Protein AF-0000000076956431 (afdb_homodimer)

Secondary structure (DSSP, 8-state):
---PPSTT-EEEEEEEEEETTTTEEEEEEEEE-TT--EEEEEEEEE---SSHHHHHHHHHHHHHHHHHHTT--EEEEEES-HHHHHHHHTTT---HHHHHHHHHHHHHHHTSSEEEEEE--TGGGHHHHHHHHHHTTT--EEEESS--HHHHHHHHHHHHGGG-/---PPSTT-EEEEEEEEEETTTTEEEEEEEEE-TT--EEEEEEEEE---SSHHHHHHHHHHHHHHHHHHTT--EEEEEES-HHHHHHHHTTT---HHHHHHHHHHHHHHHTSSEEEEEE--TGGGHHHHHHHHHHTTT--EEEESS--HHHHHHHHHHHHGGG-

Nearest PDB structures (foldseek):
  4e19-assembly2_B  TM=8.555E-01  e=1.395E-03  Halobacterium salinarum NRC-1
  3u3g-assembly3_C  TM=5.802E-01  e=3.387E-04  uncultured organism
  4h8k-assembly1_B  TM=5.755E-01  e=4.672E-04  uncultured organism
  3hst-assembly4_D  TM=6.463E-01  e=1.925E-03  Mycobacterium tuberculosis
  7u65-assembly1_G  TM=6.170E-01  e=1.952E-02  Escherichia phage T7

pLDDT: mean 87.23, std 10.82, range [30.08, 97.88]

Radius of gyration: 20.97 Å; Cα contacts (8 Å, |Δi|>4): 701; chains: 2; bounding box: 43×58×46 Å

Structure (mmCIF, N/CA/C/O backbone):
data_AF-0000000076956431-model_v1
#
loop_
_entity.id
_entity.type
_entity.pdbx_description
1 polymer 'RNase H type-1 domain-containing protein'
#
loop_
_atom_site.group_PDB
_atom_site.id
_atom_site.type_symbol
_atom_site.label_atom_id
_atom_site.label_alt_id
_atom_site.label_comp_id
_atom_site.label_asym_id
_atom_site.label_entity_id
_atom_site.label_seq_id
_atom_site.pdbx_PDB_ins_code
_atom_site.Cartn_x
_atom_site.Cartn_y
_atom_site.Cartn_z
_atom_site.occupancy
_atom_site.B_iso_or_equiv
_atom_site.auth_seq_id
_atom_site.auth_comp_id
_atom_site.auth_asym_id
_atom_site.auth_atom_id
_atom_site.pdbx_PDB_model_num
ATOM 1 N N . GLY A 1 1 ? -0.156 -17.125 10.688 1 77.19 1 GLY A N 1
ATOM 2 C CA . GLY A 1 1 ? 0.582 -18 9.781 1 77.19 1 GLY A CA 1
ATOM 3 C C . GLY A 1 1 ? -0.156 -18.266 8.484 1 77.19 1 GLY A C 1
ATOM 4 O O . GLY A 1 1 ? -1.259 -17.766 8.273 1 77.19 1 GLY A O 1
ATOM 5 N N . TRP A 1 2 ? 0.549 -19.031 7.613 1 87.69 2 TRP A N 1
ATOM 6 C CA . TRP A 1 2 ? -0.041 -19.422 6.336 1 87.69 2 TRP A CA 1
ATOM 7 C C . TRP A 1 2 ? -1.211 -20.375 6.539 1 87.69 2 TRP A C 1
ATOM 9 O O . TRP A 1 2 ? -1.141 -21.281 7.371 1 87.69 2 TRP A O 1
ATOM 19 N N . SER A 1 3 ? -2.303 -20.094 5.836 1 88.5 3 SER A N 1
ATOM 20 C CA . SER A 1 3 ? -3.475 -20.969 5.863 1 88.5 3 SER A CA 1
ATOM 21 C C . SER A 1 3 ? -3.721 -21.609 4.504 1 88.5 3 SER A C 1
ATOM 23 O O . SER A 1 3 ? -3.568 -20.953 3.469 1 88.5 3 SER A O 1
ATOM 25 N N . ARG A 1 4 ? -4.113 -22.891 4.582 1 90.94 4 ARG A N 1
ATOM 26 C CA . ARG A 1 4 ? -4.371 -23.609 3.336 1 90.94 4 ARG A CA 1
ATOM 27 C C . ARG A 1 4 ? -5.574 -23.016 2.607 1 90.94 4 ARG A C 1
ATOM 29 O O . ARG A 1 4 ? -6.516 -22.531 3.24 1 90.94 4 ARG A O 1
ATOM 36 N N . PRO A 1 5 ? -5.566 -23.109 1.276 1 93.44 5 PRO A N 1
ATOM 37 C CA . PRO A 1 5 ? -6.738 -22.672 0.513 1 93.44 5 PRO A CA 1
ATOM 38 C C . PRO A 1 5 ? -7.891 -23.672 0.581 1 93.44 5 PRO A C 1
ATOM 40 O O . PRO A 1 5 ? -7.723 -24.781 1.102 1 93.44 5 PRO A O 1
ATOM 43 N N . PRO A 1 6 ? -9.164 -23.234 0.194 1 92.88 6 PRO A N 1
ATOM 44 C CA . PRO A 1 6 ? -10.273 -24.188 0.141 1 92.88 6 PRO A CA 1
ATOM 45 C C . PRO A 1 6 ? -9.961 -25.406 -0.734 1 92.88 6 PRO A C 1
ATOM 47 O O . PRO A 1 6 ? -9.07 -25.344 -1.58 1 92.88 6 PRO A O 1
ATOM 50 N N . MET A 1 7 ? -10.68 -26.484 -0.49 1 94.62 7 MET A N 1
ATOM 51 C CA . MET A 1 7 ? -10.477 -27.719 -1.239 1 94.62 7 MET A CA 1
ATOM 52 C C . MET A 1 7 ? -10.57 -27.469 -2.74 1 94.62 7 MET A C 1
ATOM 54 O O . MET A 1 7 ? -11.5 -26.812 -3.205 1 94.62 7 MET A O 1
ATOM 58 N N . GLY A 1 8 ? -9.594 -28 -3.49 1 93.75 8 GLY A N 1
ATOM 59 C CA . GLY A 1 8 ? -9.594 -27.875 -4.938 1 93.75 8 GLY A CA 1
ATOM 60 C C . GLY A 1 8 ? -8.898 -26.625 -5.43 1 93.75 8 GLY A C 1
ATOM 61 O O . GLY A 1 8 ? -8.641 -26.469 -6.625 1 93.75 8 GLY A O 1
ATOM 62 N N . PHE A 1 9 ? -8.523 -25.75 -4.488 1 95.75 9 PHE A N 1
ATOM 63 C CA . PHE A 1 9 ? -7.852 -24.5 -4.855 1 95.75 9 PHE A CA 1
ATOM 64 C C . PHE A 1 9 ? -6.344 -24.641 -4.676 1 95.75 9 PHE A C 1
ATOM 66 O O . PHE A 1 9 ? -5.875 -25.484 -3.91 1 95.75 9 PHE A O 1
ATOM 73 N N . VAL A 1 10 ? -5.648 -23.875 -5.438 1 97 10 VAL A N 1
ATOM 74 C CA . VAL A 1 10 ? -4.219 -23.641 -5.266 1 97 10 VAL A CA 1
ATOM 75 C C . VAL A 1 10 ? -3.982 -22.219 -4.758 1 97 10 VAL A C 1
ATOM 77 O O . VAL A 1 10 ? -4.668 -21.281 -5.176 1 97 10 VAL A O 1
ATOM 80 N N . LYS A 1 11 ? -3.074 -22.125 -3.816 1 97.06 11 LYS A N 1
ATOM 81 C CA . LYS A 1 11 ? -2.766 -20.812 -3.264 1 97.06 11 LYS A CA 1
ATOM 82 C C . LYS A 1 11 ? -1.438 -20.281 -3.801 1 97.06 11 LYS A C 1
ATOM 84 O O . LYS A 1 11 ? -0.419 -20.984 -3.736 1 97.06 11 LYS A O 1
ATOM 89 N N . LEU A 1 12 ? -1.537 -19.125 -4.348 1 97.56 12 LEU A N 1
ATOM 90 C CA . LEU A 1 12 ? -0.368 -18.391 -4.836 1 97.56 12 LEU A CA 1
ATOM 91 C C . LEU A 1 12 ? 0.039 -17.312 -3.852 1 97.56 12 LEU A C 1
ATOM 93 O O . LEU A 1 12 ? -0.747 -16.406 -3.564 1 97.56 12 LEU A O 1
ATOM 97 N N . ASN A 1 13 ? 1.17 -17.406 -3.289 1 97 13 ASN A N 1
ATOM 98 C CA . ASN A 1 13 ? 1.772 -16.312 -2.52 1 97 13 ASN A CA 1
ATOM 99 C C . ASN A 1 13 ? 2.877 -15.617 -3.305 1 97 13 ASN A C 1
ATOM 101 O O . ASN A 1 13 ? 3.734 -16.281 -3.898 1 97 13 ASN A O 1
ATOM 105 N N . VAL A 1 14 ? 2.816 -14.305 -3.301 1 96.06 14 VAL A N 1
ATOM 106 C CA . VAL A 1 14 ? 3.832 -13.531 -4.012 1 96.06 14 VAL A CA 1
ATOM 107 C C . VAL A 1 14 ? 4.426 -12.477 -3.084 1 96.06 14 VAL A C 1
ATOM 109 O O . VAL A 1 14 ? 3.791 -12.078 -2.104 1 96.06 14 VAL A O 1
ATOM 112 N N . ASP A 1 15 ? 5.59 -12.109 -3.316 1 92.56 15 ASP A N 1
ATOM 113 C CA . ASP A 1 15 ? 6.27 -11.023 -2.615 1 92.56 15 ASP A CA 1
ATOM 114 C C . ASP A 1 15 ? 7.309 -10.352 -3.514 1 92.56 15 ASP A C 1
ATOM 116 O O . ASP A 1 15 ? 7.82 -10.977 -4.445 1 92.56 15 ASP A O 1
ATOM 120 N N . SER A 1 16 ? 7.449 -9.094 -3.279 1 88.94 16 SER A N 1
ATOM 121 C CA . SER A 1 16 ? 8.438 -8.344 -4.043 1 88.94 16 SER A CA 1
ATOM 122 C C . SER A 1 16 ? 9.281 -7.457 -3.133 1 88.94 16 SER A C 1
ATOM 124 O O . SER A 1 16 ? 8.836 -7.055 -2.059 1 88.94 16 SER A O 1
ATOM 126 N N . SER A 1 17 ? 10.43 -7.336 -3.49 1 83.25 17 SER A N 1
ATOM 127 C CA . SER A 1 17 ? 11.328 -6.324 -2.936 1 83.25 17 SER A CA 1
ATOM 128 C C . SER A 1 17 ? 11.891 -5.426 -4.031 1 83.25 17 SER A C 1
ATOM 130 O O . SER A 1 17 ? 11.953 -5.824 -5.195 1 83.25 17 SER A O 1
ATOM 132 N N . PHE A 1 18 ? 12.133 -4.184 -3.654 1 81.56 18 PHE A N 1
ATOM 133 C CA . PHE A 1 18 ? 12.609 -3.232 -4.656 1 81.56 18 PHE A CA 1
ATOM 134 C C . PHE A 1 18 ? 13.945 -2.635 -4.238 1 81.56 18 PHE A C 1
ATOM 136 O O . PHE A 1 18 ? 14.125 -2.234 -3.086 1 81.56 18 PHE A O 1
ATOM 143 N N . ASP A 1 19 ? 14.836 -2.77 -5.152 1 80.56 19 ASP A N 1
ATOM 144 C CA . ASP A 1 19 ? 16.125 -2.096 -4.996 1 80.56 19 ASP A CA 1
ATOM 145 C C . ASP A 1 19 ? 16.094 -0.717 -5.656 1 80.56 19 ASP A C 1
ATOM 147 O O . ASP A 1 19 ? 16.172 -0.606 -6.879 1 80.56 19 ASP A O 1
ATOM 151 N N . HIS A 1 20 ? 16.062 0.323 -4.859 1 73.38 20 HIS A N 1
ATOM 152 C CA . HIS A 1 20 ? 15.898 1.693 -5.336 1 73.38 20 HIS A CA 1
ATOM 153 C C . HIS A 1 20 ? 17.141 2.156 -6.102 1 73.38 20 HIS A C 1
ATOM 155 O O . HIS A 1 20 ? 17.031 2.959 -7.031 1 73.38 20 HIS A O 1
ATOM 161 N N . ASP A 1 21 ? 18.312 1.681 -5.727 1 78.81 21 ASP A N 1
ATOM 162 C CA . ASP A 1 21 ? 19.562 2.092 -6.359 1 78.81 21 ASP A CA 1
ATOM 163 C C . ASP A 1 21 ? 19.688 1.498 -7.762 1 78.81 21 ASP A C 1
ATOM 165 O O . ASP A 1 21 ? 20.141 2.174 -8.688 1 78.81 21 ASP A O 1
ATOM 169 N N . LEU A 1 22 ? 19.203 0.312 -7.871 1 79.44 22 LEU A N 1
ATOM 170 C CA . LEU A 1 22 ? 19.359 -0.392 -9.141 1 79.44 22 LEU A CA 1
ATOM 171 C C . LEU A 1 22 ? 18.062 -0.37 -9.938 1 79.44 22 LEU A C 1
ATOM 173 O O . LEU A 1 22 ? 18.031 -0.838 -11.078 1 79.44 22 LEU A O 1
ATOM 177 N N . LEU A 1 23 ? 16.984 0.207 -9.367 1 77.38 23 LEU A N 1
ATOM 178 C CA . LEU A 1 23 ? 15.664 0.215 -9.992 1 77.38 23 LEU A CA 1
ATOM 179 C C . LEU A 1 23 ? 15.266 -1.188 -10.43 1 77.38 23 LEU A C 1
ATOM 181 O O . LEU A 1 23 ? 14.867 -1.396 -11.578 1 77.38 23 LEU A O 1
ATOM 185 N N . ARG A 1 24 ? 15.5 -2.092 -9.547 1 85.94 24 ARG A N 1
ATOM 186 C CA . ARG A 1 24 ? 15.258 -3.502 -9.828 1 85.94 24 ARG A CA 1
ATOM 187 C C . ARG A 1 24 ? 14.305 -4.105 -8.805 1 85.94 24 ARG A C 1
ATOM 189 O O . ARG A 1 24 ? 14.414 -3.834 -7.609 1 85.94 24 ARG A O 1
ATOM 196 N N . GLY A 1 25 ? 13.367 -4.797 -9.344 1 88.12 25 GLY A N 1
ATOM 197 C CA . GLY A 1 25 ? 12.5 -5.574 -8.477 1 88.12 25 GLY A CA 1
ATOM 198 C C . GLY A 1 25 ? 12.953 -7.012 -8.312 1 88.12 25 GLY A C 1
ATOM 199 O O . GLY A 1 25 ? 13.438 -7.629 -9.266 1 88.12 25 GLY A O 1
ATOM 200 N N . MET A 1 26 ? 12.953 -7.484 -7.105 1 92.62 26 MET A N 1
ATOM 201 C CA . MET A 1 26 ? 13.156 -8.898 -6.793 1 92.62 26 MET A CA 1
ATOM 202 C C . MET A 1 26 ? 11.844 -9.562 -6.398 1 92.62 26 MET A C 1
ATOM 204 O O . MET A 1 26 ? 11.156 -9.094 -5.488 1 92.62 26 MET A O 1
ATOM 208 N N . VAL A 1 27 ? 11.594 -10.602 -7.105 1 94.31 27 VAL A N 1
ATOM 209 C CA . VAL A 1 27 ? 10.25 -11.141 -6.902 1 94.31 27 VAL A CA 1
ATOM 210 C C . VAL A 1 27 ? 10.344 -12.609 -6.496 1 94.31 27 VAL A C 1
ATOM 212 O O . VAL A 1 27 ? 11.32 -13.289 -6.82 1 94.31 27 VAL A O 1
ATOM 215 N N . GLY A 1 28 ? 9.398 -13.047 -5.754 1 96 28 GLY A N 1
ATOM 216 C CA . GLY A 1 28 ? 9.219 -14.43 -5.352 1 96 28 GLY A CA 1
ATOM 217 C C . GLY A 1 28 ? 7.762 -14.875 -5.363 1 96 28 GLY A C 1
ATOM 218 O O . GLY A 1 28 ? 6.871 -14.094 -5.016 1 96 28 GLY A O 1
ATOM 219 N N . ALA A 1 29 ? 7.543 -16.062 -5.805 1 97.62 29 ALA A N 1
ATOM 220 C CA . ALA A 1 29 ? 6.203 -16.641 -5.859 1 97.62 29 ALA A CA 1
ATOM 221 C C . ALA A 1 29 ? 6.227 -18.125 -5.492 1 97.62 29 ALA A C 1
ATOM 223 O O . ALA A 1 29 ? 7.211 -18.812 -5.754 1 97.62 29 ALA A O 1
ATOM 224 N N . VAL A 1 30 ? 5.152 -18.547 -4.887 1 97.88 30 VAL A N 1
ATOM 225 C CA . VAL A 1 30 ? 5.055 -19.953 -4.52 1 97.88 30 VAL A CA 1
ATOM 226 C C . VAL A 1 30 ? 3.605 -20.422 -4.656 1 97.88 30 VAL A C 1
ATOM 228 O O . VAL A 1 30 ? 2.676 -19.688 -4.32 1 97.88 30 VAL A O 1
ATOM 231 N N . LEU A 1 31 ? 3.441 -21.609 -5.16 1 97.88 31 LEU A N 1
ATOM 232 C CA . LEU A 1 31 ? 2.143 -22.266 -5.277 1 97.88 31 LEU A CA 1
ATOM 233 C C . LEU A 1 31 ? 2.064 -23.484 -4.367 1 97.88 31 LEU A C 1
ATOM 235 O O . LEU A 1 31 ? 2.939 -24.359 -4.41 1 97.88 31 LEU A O 1
ATOM 239 N N . ARG A 1 32 ? 1.07 -23.453 -3.643 1 96.75 32 ARG A N 1
ATOM 240 C CA . ARG A 1 32 ? 0.797 -24.609 -2.785 1 96.75 32 ARG A CA 1
ATOM 241 C C . ARG A 1 32 ? -0.665 -25.031 -2.885 1 96.75 32 ARG A C 1
ATOM 243 O O . ARG A 1 32 ? -1.549 -24.188 -3.059 1 96.75 32 ARG A O 1
ATOM 250 N N . ASP A 1 33 ? -0.866 -26.344 -2.635 1 95.75 33 ASP A N 1
ATOM 251 C CA . ASP A 1 33 ? -2.23 -26.844 -2.824 1 95.75 33 ASP A CA 1
ATOM 252 C C . ASP A 1 33 ? -2.975 -26.906 -1.492 1 95.75 33 ASP A C 1
ATOM 254 O O . ASP A 1 33 ? -2.498 -26.391 -0.479 1 95.75 33 ASP A O 1
ATOM 258 N N . ASP A 1 34 ? -4.203 -27.484 -1.513 1 94.56 34 ASP A N 1
ATOM 259 C CA . ASP A 1 34 ? -5.086 -27.5 -0.349 1 94.56 34 ASP A CA 1
ATOM 260 C C . ASP A 1 34 ? -4.652 -28.562 0.654 1 94.56 34 ASP A C 1
ATOM 262 O O . ASP A 1 34 ? -5.234 -28.688 1.733 1 94.56 34 ASP A O 1
ATOM 266 N N . LYS A 1 35 ? -3.688 -29.281 0.352 1 92.44 35 LYS A N 1
ATOM 267 C CA . LYS A 1 35 ? -3.078 -30.234 1.274 1 92.44 35 LYS A CA 1
ATOM 268 C C . LYS A 1 35 ? -1.747 -29.703 1.806 1 92.44 35 LYS A C 1
ATOM 270 O O . LYS A 1 35 ? -0.973 -30.453 2.402 1 92.44 35 LYS A O 1
ATOM 275 N N . ARG A 1 36 ? -1.396 -28.391 1.455 1 91.06 36 ARG A N 1
ATOM 276 C CA . ARG A 1 36 ? -0.207 -27.688 1.911 1 91.06 36 ARG A CA 1
ATOM 277 C C . ARG A 1 36 ? 1.029 -28.125 1.139 1 91.06 36 ARG A C 1
ATOM 279 O O . ARG A 1 36 ? 2.158 -27.875 1.561 1 91.06 36 ARG A O 1
ATOM 286 N N . ARG A 1 37 ? 0.75 -28.844 0.13 1 92.12 37 ARG A N 1
ATOM 287 C CA . ARG A 1 37 ? 1.88 -29.328 -0.652 1 92.12 37 ARG A CA 1
ATOM 288 C C . ARG A 1 37 ? 2.451 -28.234 -1.54 1 92.12 37 ARG A C 1
ATOM 290 O O . ARG A 1 37 ? 1.699 -27.453 -2.146 1 92.12 37 ARG A O 1
ATOM 297 N N . PHE A 1 38 ? 3.756 -28.266 -1.564 1 95.81 38 PHE A N 1
ATOM 298 C CA . PHE A 1 38 ? 4.488 -27.391 -2.473 1 95.81 38 PHE A CA 1
ATOM 299 C C . PHE A 1 38 ? 4.328 -27.859 -3.916 1 95.81 38 PHE A C 1
ATOM 301 O O . PHE A 1 38 ? 4.672 -29 -4.25 1 95.81 38 PHE A O 1
ATOM 308 N N . ILE A 1 39 ? 3.826 -27.016 -4.773 1 96.5 39 ILE A N 1
ATOM 309 C CA . ILE A 1 39 ? 3.643 -27.375 -6.176 1 96.5 39 ILE A CA 1
ATOM 310 C C . ILE A 1 39 ? 4.816 -26.828 -6.996 1 96.5 39 ILE A C 1
ATOM 312 O O . ILE A 1 39 ? 5.492 -27.594 -7.691 1 96.5 39 ILE A O 1
ATOM 316 N N . VAL A 1 40 ? 4.996 -25.5 -6.883 1 97.31 40 VAL A N 1
ATOM 317 C CA . VAL A 1 40 ? 6.059 -24.859 -7.645 1 97.31 40 VAL A CA 1
ATOM 318 C C . VAL A 1 40 ? 6.43 -23.531 -6.98 1 97.31 40 VAL A C 1
ATOM 320 O O . VAL A 1 40 ? 5.629 -22.938 -6.25 1 97.31 40 VAL A O 1
ATOM 323 N N . GLY A 1 41 ? 7.676 -23.172 -7.164 1 97.31 41 GLY A N 1
ATOM 324 C CA . GLY A 1 41 ? 8.164 -21.844 -6.789 1 97.31 41 GLY A CA 1
ATOM 325 C C . GLY A 1 41 ? 8.938 -21.172 -7.898 1 97.31 41 GLY A C 1
ATOM 326 O O . GLY A 1 41 ? 9.281 -21.797 -8.906 1 97.31 41 GLY A O 1
ATOM 327 N N . GLY A 1 42 ? 9.117 -19.922 -7.727 1 97.19 42 GLY A N 1
ATOM 328 C CA . GLY A 1 42 ? 9.938 -19.156 -8.648 1 97.19 42 GLY A CA 1
ATOM 329 C C . GLY A 1 42 ? 10.398 -17.828 -8.086 1 97.19 42 GLY A C 1
ATOM 330 O O . GLY A 1 42 ? 9.773 -17.281 -7.172 1 97.19 42 GLY A O 1
ATOM 331 N N . ASN A 1 43 ? 11.562 -17.438 -8.586 1 96.56 43 ASN A N 1
ATOM 332 C CA . ASN A 1 43 ? 12.055 -16.109 -8.266 1 96.56 43 ASN A CA 1
ATOM 333 C C . ASN A 1 43 ? 12.945 -15.555 -9.383 1 96.56 43 ASN A C 1
ATOM 335 O O . ASN A 1 43 ? 13.5 -16.312 -10.172 1 96.56 43 ASN A O 1
ATOM 339 N N . CYS A 1 44 ? 12.883 -14.227 -9.508 1 94.19 44 CYS A N 1
ATOM 340 C CA . CYS A 1 44 ? 13.742 -13.602 -10.508 1 94.19 44 CYS A CA 1
ATOM 341 C C . CYS A 1 44 ? 13.875 -12.109 -10.258 1 94.19 44 CYS A C 1
ATOM 343 O O . CYS A 1 44 ? 13.227 -11.562 -9.367 1 94.19 44 CYS A O 1
ATOM 345 N N . ASN A 1 45 ? 14.742 -11.555 -11.023 1 92.75 45 ASN A N 1
ATOM 346 C CA . ASN A 1 45 ? 14.852 -10.102 -11.102 1 92.75 45 ASN A CA 1
ATOM 347 C C . ASN A 1 45 ? 13.953 -9.539 -12.203 1 92.75 45 ASN A C 1
ATOM 349 O O . ASN A 1 45 ? 13.789 -10.156 -13.258 1 92.75 45 ASN A O 1
ATOM 353 N N . ILE A 1 46 ? 13.352 -8.5 -11.828 1 88.5 46 ILE A N 1
ATOM 354 C CA . ILE A 1 46 ? 12.688 -7.711 -12.859 1 88.5 46 ILE A CA 1
ATOM 355 C C . ILE A 1 46 ? 13.438 -6.395 -13.062 1 88.5 46 ILE A C 1
ATOM 357 O O . ILE A 1 46 ? 13.422 -5.523 -12.188 1 88.5 46 ILE A O 1
ATOM 361 N N . ASP A 1 47 ? 13.992 -6.297 -14.211 1 84.38 47 ASP A N 1
ATOM 362 C CA . ASP A 1 47 ? 14.844 -5.145 -14.484 1 84.38 47 ASP A CA 1
ATOM 363 C C . ASP A 1 47 ? 14.031 -3.971 -15.023 1 84.38 47 ASP A C 1
ATOM 365 O O . ASP A 1 47 ? 12.938 -4.164 -15.555 1 84.38 47 ASP A O 1
ATOM 369 N N . TRP A 1 48 ? 14.555 -2.803 -14.828 1 77.75 48 TRP A N 1
ATOM 370 C CA . TRP A 1 48 ? 14.094 -1.534 -15.383 1 77.75 48 TRP A CA 1
ATOM 371 C C . TRP A 1 48 ? 12.633 -1.274 -15.016 1 77.75 48 TRP A C 1
ATOM 373 O O . TRP A 1 48 ? 11.805 -1.006 -15.891 1 77.75 48 TRP A O 1
ATOM 383 N N . CYS A 1 49 ? 12.406 -1.442 -13.781 1 78.75 49 CYS A N 1
ATOM 384 C CA . CYS A 1 49 ? 11.078 -1.054 -13.328 1 78.75 49 CYS A CA 1
ATOM 385 C C . CYS A 1 49 ? 10.953 0.463 -13.242 1 78.75 49 CYS A C 1
ATOM 387 O O . CYS A 1 49 ? 11.82 1.132 -12.68 1 78.75 49 CYS A O 1
ATOM 389 N N . ALA A 1 50 ? 9.961 0.958 -13.945 1 71.31 50 ALA A N 1
ATOM 390 C CA . ALA A 1 50 ? 9.742 2.4 -14.023 1 71.31 50 ALA A CA 1
ATOM 391 C C . ALA A 1 50 ? 9.531 3 -12.633 1 71.31 50 ALA A C 1
ATOM 393 O O . ALA A 1 50 ? 9.953 4.125 -12.367 1 71.31 50 ALA A O 1
ATOM 394 N N . ASP A 1 51 ? 8.836 2.256 -11.773 1 72.75 51 ASP A N 1
ATOM 395 C CA . ASP A 1 51 ? 8.547 2.715 -10.422 1 72.75 51 ASP A CA 1
ATOM 396 C C . ASP A 1 51 ? 8.219 1.541 -9.5 1 72.75 51 ASP A C 1
ATOM 398 O O . ASP A 1 51 ? 8.094 0.404 -9.961 1 72.75 51 ASP A O 1
ATOM 402 N N . VAL A 1 52 ? 8.078 1.826 -8.242 1 72.88 52 VAL A N 1
ATOM 403 C CA . VAL A 1 52 ? 7.887 0.812 -7.211 1 72.88 52 VAL A CA 1
ATOM 404 C C . VAL A 1 52 ? 6.562 0.084 -7.445 1 72.88 52 VAL A C 1
ATOM 406 O O . VAL A 1 52 ? 6.492 -1.142 -7.328 1 72.88 52 VAL A O 1
ATOM 409 N N . LEU A 1 53 ? 5.523 0.822 -7.738 1 76.75 53 LEU A N 1
ATOM 410 C CA . LEU A 1 53 ? 4.227 0.191 -7.945 1 76.75 53 LEU A CA 1
ATOM 411 C C . LEU A 1 53 ? 4.277 -0.791 -9.109 1 76.75 53 LEU A C 1
ATOM 413 O O . LEU A 1 53 ? 3.697 -1.877 -9.039 1 76.75 53 LEU A O 1
ATOM 417 N N . THR A 1 54 ? 4.938 -0.385 -10.117 1 80.88 54 THR A N 1
ATOM 418 C CA . THR A 1 54 ? 5.09 -1.281 -11.258 1 80.88 54 THR A CA 1
ATOM 419 C C . THR A 1 54 ? 5.809 -2.562 -10.844 1 80.88 54 THR A C 1
ATOM 421 O O . THR A 1 54 ? 5.398 -3.66 -11.227 1 80.88 54 THR A O 1
ATOM 424 N N . ALA A 1 55 ? 6.859 -2.402 -10.109 1 80.62 55 ALA A N 1
ATOM 425 C CA . ALA A 1 55 ? 7.594 -3.566 -9.625 1 80.62 55 ALA A CA 1
ATOM 426 C C . ALA A 1 55 ? 6.691 -4.484 -8.805 1 80.62 55 ALA A C 1
ATOM 428 O O . ALA A 1 55 ? 6.754 -5.707 -8.938 1 80.62 55 ALA A O 1
ATOM 429 N N . GLU A 1 56 ? 5.938 -3.904 -7.953 1 80.62 56 GLU A N 1
ATOM 430 C CA . GLU A 1 56 ? 5.059 -4.66 -7.062 1 80.62 56 GLU A CA 1
ATOM 431 C C . GLU A 1 56 ? 3.994 -5.418 -7.852 1 80.62 56 GLU A C 1
ATOM 433 O O . GLU A 1 56 ? 3.637 -6.543 -7.496 1 80.62 56 GLU A O 1
ATOM 438 N N . VAL A 1 57 ? 3.496 -4.766 -8.859 1 87.94 57 VAL A N 1
ATOM 439 C CA . VAL A 1 57 ? 2.441 -5.438 -9.609 1 87.94 57 VAL A CA 1
ATOM 440 C C . VAL A 1 57 ? 3.055 -6.477 -10.547 1 87.94 57 VAL A C 1
ATOM 442 O O . VAL A 1 57 ? 2.42 -7.484 -10.867 1 87.94 57 VAL A O 1
ATOM 445 N N . LEU A 1 58 ? 4.246 -6.289 -10.969 1 90.62 58 LEU A N 1
ATOM 446 C CA . LEU A 1 58 ? 4.918 -7.254 -11.836 1 90.62 58 LEU A CA 1
ATOM 447 C C . LEU A 1 58 ? 5.109 -8.586 -11.125 1 90.62 58 LEU A C 1
ATOM 449 O O . LEU A 1 58 ? 5.109 -9.641 -11.758 1 90.62 58 LEU A O 1
ATOM 453 N N . VAL A 1 59 ? 5.23 -8.492 -9.844 1 93.25 59 VAL A N 1
ATOM 454 C CA . VAL A 1 59 ? 5.359 -9.742 -9.102 1 93.25 59 VAL A CA 1
ATOM 455 C C . VAL A 1 59 ? 4.078 -10.562 -9.242 1 93.25 59 VAL A C 1
ATOM 457 O O . VAL A 1 59 ? 4.125 -11.797 -9.297 1 93.25 59 VAL A O 1
ATOM 460 N N . LEU A 1 60 ? 2.967 -9.875 -9.227 1 94.19 60 LEU A N 1
ATOM 461 C CA . LEU A 1 60 ? 1.688 -10.555 -9.422 1 94.19 60 LEU A CA 1
ATOM 462 C C . LEU A 1 60 ? 1.627 -11.203 -10.805 1 94.19 60 LEU A C 1
ATOM 464 O O . LEU A 1 60 ? 1.179 -12.344 -10.93 1 94.19 60 LEU A O 1
ATOM 468 N N . ARG A 1 61 ? 2.053 -10.492 -11.766 1 94.19 61 ARG A N 1
ATOM 469 C CA . ARG A 1 61 ? 2.1 -11.055 -13.117 1 94.19 61 ARG A CA 1
ATOM 470 C C . ARG A 1 61 ? 2.961 -12.312 -13.164 1 94.19 61 ARG A C 1
ATOM 472 O O . ARG A 1 61 ? 2.57 -13.312 -13.758 1 94.19 61 ARG A O 1
ATOM 479 N N . PHE A 1 62 ? 4.109 -12.227 -12.578 1 95.5 62 PHE A N 1
ATOM 480 C CA . PHE A 1 62 ? 5.031 -13.352 -12.492 1 95.5 62 PHE A CA 1
ATOM 481 C C . PHE A 1 62 ? 4.355 -14.562 -11.859 1 95.5 62 PHE A C 1
ATOM 483 O O . PHE A 1 62 ? 4.434 -15.672 -12.391 1 95.5 62 PHE A O 1
ATOM 490 N N . GLY A 1 63 ? 3.693 -14.344 -10.781 1 96.88 63 GLY A N 1
ATOM 491 C CA . GLY A 1 63 ? 2.998 -15.422 -10.094 1 96.88 63 GLY A CA 1
ATOM 492 C C . GLY A 1 63 ? 1.869 -16.016 -10.906 1 96.88 63 GLY A C 1
ATOM 493 O O . GLY A 1 63 ? 1.697 -17.25 -10.945 1 96.88 63 GLY A O 1
ATOM 494 N N . LEU A 1 64 ? 1.093 -15.195 -11.523 1 96.31 64 LEU A N 1
ATOM 495 C CA . LEU A 1 64 ? -0.029 -15.664 -12.328 1 96.31 64 LEU A CA 1
ATOM 496 C C . LEU A 1 64 ? 0.459 -16.5 -13.516 1 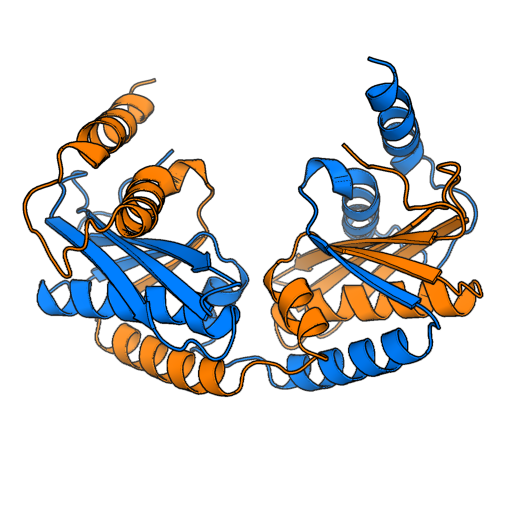96.31 64 LEU A C 1
ATOM 498 O O . LEU A 1 64 ? -0.148 -17.516 -13.859 1 96.31 64 LEU A O 1
ATOM 502 N N . LEU A 1 65 ? 1.515 -16.062 -14.094 1 95.62 65 LEU A N 1
ATOM 503 C CA . LEU A 1 65 ? 2.092 -16.812 -15.203 1 95.62 65 LEU A CA 1
ATOM 504 C C . LEU A 1 65 ? 2.586 -18.188 -14.734 1 95.62 65 LEU A C 1
ATOM 506 O O . LEU A 1 65 ? 2.428 -19.188 -15.438 1 95.62 65 LEU A O 1
ATOM 510 N N . LEU A 1 66 ? 3.23 -18.172 -13.609 1 95.5 66 LEU A N 1
ATOM 511 C CA . LEU A 1 66 ? 3.674 -19.438 -13.023 1 95.5 66 LEU A CA 1
ATOM 512 C C . LEU A 1 66 ? 2.496 -20.375 -12.82 1 95.5 66 LEU A C 1
ATOM 514 O O . LEU A 1 66 ? 2.596 -21.578 -13.117 1 95.5 66 LEU A O 1
ATOM 518 N N . ALA A 1 67 ? 1.442 -19.828 -12.266 1 96.56 67 ALA A N 1
ATOM 519 C CA . ALA A 1 67 ? 0.24 -20.625 -12.039 1 96.56 67 ALA A CA 1
ATOM 520 C C . ALA A 1 67 ? -0.33 -21.141 -13.352 1 96.56 67 ALA A C 1
ATOM 522 O O . ALA A 1 67 ? -0.774 -22.297 -13.43 1 96.56 67 ALA A O 1
ATOM 523 N N . GLN A 1 68 ? -0.336 -20.312 -14.289 1 94.88 68 GLN A N 1
ATOM 524 C CA . GLN A 1 68 ? -0.827 -20.703 -15.609 1 94.88 68 GLN A CA 1
ATOM 525 C C . GLN A 1 68 ? 0.006 -21.828 -16.203 1 94.88 68 GLN A C 1
ATOM 527 O O . GLN A 1 68 ? -0.541 -22.781 -16.75 1 94.88 68 GLN A O 1
ATOM 532 N N . ARG A 1 69 ? 1.278 -21.703 -16.062 1 92.94 69 ARG A N 1
ATOM 533 C CA . ARG A 1 69 ? 2.201 -22.719 -16.562 1 92.94 69 ARG A CA 1
ATOM 534 C C . ARG A 1 69 ? 1.932 -24.078 -15.922 1 92.94 69 ARG A C 1
ATOM 536 O O . ARG A 1 69 ? 2.084 -25.109 -16.562 1 92.94 69 ARG A O 1
ATOM 543 N N . MET A 1 70 ? 1.532 -24.047 -14.672 1 93.69 70 MET A N 1
ATOM 544 C CA . MET A 1 70 ? 1.31 -25.281 -13.922 1 93.69 70 MET A CA 1
ATOM 545 C C . MET A 1 70 ? -0.096 -25.828 -14.164 1 93.69 70 MET A C 1
ATOM 547 O O . MET A 1 70 ? -0.447 -26.891 -13.672 1 93.69 70 MET A O 1
ATOM 551 N N . GLY A 1 71 ? -0.868 -25.094 -14.875 1 92.81 71 GLY A N 1
ATOM 552 C CA . GLY A 1 71 ? -2.207 -25.547 -15.219 1 92.81 71 GLY A CA 1
ATOM 553 C C . GLY A 1 71 ? -3.191 -25.422 -14.07 1 92.81 71 GLY A C 1
ATOM 554 O O . GLY A 1 71 ? -4.109 -26.234 -13.953 1 92.81 71 GLY A O 1
ATOM 555 N N . CYS A 1 72 ? -2.982 -24.484 -13.281 1 92.31 72 CYS A N 1
ATOM 556 C CA . CYS A 1 72 ? -3.91 -24.281 -12.172 1 92.31 72 CYS A CA 1
ATOM 557 C C . CYS A 1 72 ? -5.246 -23.75 -12.664 1 92.31 72 CYS A C 1
ATOM 559 O O . CYS A 1 72 ? -5.301 -23.016 -13.648 1 92.31 72 CYS A O 1
ATOM 561 N N . ASN A 1 73 ? -6.355 -24.156 -11.992 1 92 73 ASN A N 1
ATOM 562 C CA . ASN A 1 73 ? -7.691 -23.734 -12.414 1 92 73 ASN A CA 1
ATOM 563 C C . ASN A 1 73 ? -8.336 -22.797 -11.398 1 92 73 ASN A C 1
ATOM 565 O O . ASN A 1 73 ? -8.953 -21.797 -11.773 1 92 73 ASN A O 1
ATOM 569 N N . ARG A 1 74 ? -8.266 -23.203 -10.164 1 94.88 74 ARG A N 1
ATOM 570 C CA . ARG A 1 74 ? -8.82 -22.406 -9.062 1 94.88 74 ARG A CA 1
ATOM 571 C C . ARG A 1 74 ? -7.703 -21.828 -8.203 1 94.88 74 ARG A C 1
ATOM 573 O O . ARG A 1 74 ? -6.945 -22.562 -7.574 1 94.88 74 ARG A O 1
ATOM 580 N N . LEU A 1 75 ? -7.719 -20.516 -8.172 1 96.44 75 LEU A N 1
ATOM 581 C CA . LEU A 1 75 ? -6.539 -19.875 -7.613 1 96.44 75 LEU A CA 1
ATOM 582 C C . LEU A 1 75 ? -6.93 -18.875 -6.523 1 96.44 75 LEU A C 1
ATOM 584 O O . LEU A 1 75 ? -7.855 -18.078 -6.703 1 96.44 75 LEU A O 1
ATOM 588 N N . VAL A 1 76 ? -6.324 -19.031 -5.34 1 96.12 76 VAL A N 1
ATOM 589 C CA . VAL A 1 76 ? -6.332 -17.984 -4.32 1 96.12 76 VAL A CA 1
ATOM 590 C C . VAL A 1 76 ? -4.996 -17.25 -4.32 1 96.12 76 VAL A C 1
ATOM 592 O O . VAL A 1 76 ? -3.938 -17.875 -4.18 1 96.12 76 VAL A O 1
ATOM 595 N N . ILE A 1 77 ? -5.016 -15.984 -4.539 1 95.81 77 ILE A N 1
ATOM 596 C CA . ILE A 1 77 ? -3.799 -15.18 -4.625 1 95.81 77 ILE A CA 1
ATOM 597 C C . ILE A 1 77 ? -3.617 -14.375 -3.342 1 95.81 77 ILE A C 1
ATOM 599 O O . ILE A 1 77 ? -4.508 -13.617 -2.947 1 95.81 77 ILE A O 1
ATOM 603 N N . ASN A 1 78 ? -2.537 -14.578 -2.742 1 94.81 78 ASN A N 1
ATOM 604 C CA . ASN A 1 78 ? -2.174 -13.859 -1.527 1 94.81 78 ASN A CA 1
ATOM 605 C C . ASN A 1 78 ? -1.011 -12.898 -1.771 1 94.81 78 ASN A C 1
ATOM 607 O O . ASN A 1 78 ? 0.011 -13.289 -2.338 1 94.81 78 ASN A O 1
ATOM 611 N N . PHE A 1 79 ? -1.183 -11.672 -1.388 1 90.31 79 PHE A N 1
ATOM 612 C CA . PHE A 1 79 ? -0.177 -10.625 -1.539 1 90.31 79 PHE A CA 1
ATOM 613 C C . PHE A 1 79 ? -0.231 -9.648 -0.37 1 90.31 79 PHE A C 1
ATOM 615 O O . PHE A 1 79 ? -1.313 -9.305 0.107 1 90.31 79 PHE A O 1
ATOM 622 N N . ASP A 1 80 ? 0.907 -9.242 0.145 1 80.56 80 ASP A N 1
ATOM 623 C CA . ASP A 1 80 ? 0.918 -8.328 1.282 1 80.56 80 ASP A CA 1
ATOM 624 C C . ASP A 1 80 ? 0.893 -6.871 0.816 1 80.56 80 ASP A C 1
ATOM 626 O O . ASP A 1 80 ? 1.566 -6.016 1.396 1 80.56 80 ASP A O 1
ATOM 630 N N . ASN A 1 81 ? 0.321 -6.621 -0.277 1 77.75 81 ASN A N 1
ATOM 631 C CA . ASN A 1 81 ? 0.118 -5.277 -0.81 1 77.75 81 ASN A CA 1
ATOM 632 C C . ASN A 1 81 ? -1.363 -4.977 -1.021 1 77.75 81 ASN A C 1
ATOM 634 O O . ASN A 1 81 ? -1.938 -5.352 -2.043 1 77.75 81 ASN A O 1
ATOM 638 N N . MET A 1 82 ? -1.878 -4.258 -0.065 1 75.25 82 MET A N 1
ATOM 639 C CA . MET A 1 82 ? -3.312 -3.988 -0.04 1 75.25 82 MET A CA 1
ATOM 640 C C . MET A 1 82 ? -3.736 -3.184 -1.264 1 75.25 82 MET A C 1
ATOM 642 O O . MET A 1 82 ? -4.832 -3.379 -1.791 1 75.25 82 MET A O 1
ATOM 646 N N . GLU A 1 83 ? -2.898 -2.383 -1.726 1 73.56 83 GLU A N 1
ATOM 647 C CA . GLU A 1 83 ? -3.227 -1.559 -2.885 1 73.56 83 GLU A CA 1
ATOM 648 C C . GLU A 1 83 ? -3.414 -2.414 -4.133 1 73.56 83 GLU A C 1
ATOM 650 O O . GLU A 1 83 ? -4.355 -2.203 -4.902 1 73.56 83 GLU A O 1
ATOM 655 N N . VAL A 1 84 ? -2.531 -3.309 -4.289 1 82.12 84 VAL A N 1
ATOM 656 C CA . VAL A 1 84 ? -2.605 -4.184 -5.457 1 82.12 84 VAL A CA 1
ATOM 657 C C . VAL A 1 84 ? -3.832 -5.086 -5.348 1 82.12 84 VAL A C 1
ATOM 659 O O . VAL A 1 84 ? -4.57 -5.266 -6.32 1 82.12 84 VAL A O 1
ATOM 662 N N . ILE A 1 85 ? -4.051 -5.605 -4.145 1 84.56 85 ILE A N 1
ATOM 663 C CA . ILE A 1 85 ? -5.191 -6.484 -3.904 1 84.56 85 ILE A CA 1
ATOM 664 C C . ILE A 1 85 ? -6.488 -5.738 -4.215 1 84.56 85 ILE A C 1
ATOM 666 O O . ILE A 1 85 ? -7.352 -6.25 -4.926 1 84.56 85 ILE A O 1
ATOM 670 N N . ASN A 1 86 ? -6.562 -4.613 -3.775 1 78.44 86 ASN A N 1
ATOM 671 C CA . ASN A 1 86 ? -7.773 -3.828 -3.973 1 78.44 86 ASN A CA 1
ATOM 672 C C . ASN A 1 86 ? -7.977 -3.465 -5.441 1 78.44 86 ASN A C 1
ATOM 674 O O . ASN A 1 86 ? -9.102 -3.475 -5.941 1 78.44 86 ASN A O 1
ATOM 678 N N . THR A 1 87 ? -6.941 -3.102 -6.051 1 81 87 THR A N 1
ATOM 679 C CA . THR A 1 87 ? -7.004 -2.779 -7.473 1 81 87 THR A CA 1
ATOM 680 C C . THR A 1 87 ? -7.477 -3.986 -8.281 1 81 87 THR A C 1
ATOM 682 O O . THR A 1 87 ? -8.312 -3.854 -9.18 1 81 87 THR A O 1
ATOM 685 N N . MET A 1 88 ? -6.973 -5.109 -7.91 1 87.69 88 MET A N 1
ATOM 686 C CA . MET A 1 88 ? -7.336 -6.332 -8.625 1 87.69 88 MET A CA 1
ATOM 687 C C . MET A 1 88 ? -8.797 -6.699 -8.367 1 87.69 88 MET A C 1
ATOM 689 O O . MET A 1 88 ? -9.477 -7.199 -9.266 1 87.69 88 MET A O 1
ATOM 693 N N . LYS A 1 89 ? -9.172 -6.469 -7.191 1 83.62 89 LYS A N 1
ATOM 694 C CA . LYS A 1 89 ? -10.578 -6.711 -6.871 1 83.62 89 LYS A CA 1
ATOM 695 C C . LYS A 1 89 ? -11.492 -5.742 -7.621 1 83.62 89 LYS A C 1
ATOM 697 O O . LYS A 1 89 ? -12.664 -6.031 -7.836 1 83.62 89 LYS A O 1
ATOM 702 N N . ASN A 1 90 ? -10.844 -4.684 -8.023 1 80.06 90 ASN A N 1
ATOM 703 C CA . ASN A 1 90 ? -11.547 -3.705 -8.852 1 80.06 90 ASN A CA 1
ATOM 704 C C . ASN A 1 90 ? -11.242 -3.898 -10.328 1 80.06 90 ASN A C 1
ATOM 706 O O . ASN A 1 90 ? -11.016 -2.926 -11.055 1 80.06 90 ASN A O 1
ATOM 710 N N . GLU A 1 91 ? -11.055 -5.012 -10.719 1 81.75 91 GLU A N 1
ATOM 711 C CA . GLU A 1 91 ? -10.875 -5.43 -12.102 1 81.75 91 GLU A CA 1
ATOM 712 C C . GLU A 1 91 ? -9.625 -4.809 -12.711 1 81.75 91 GLU A C 1
ATOM 714 O O . GLU A 1 91 ? -9.609 -4.457 -13.891 1 81.75 91 GLU A O 1
ATOM 719 N N . GLY A 1 92 ? -8.688 -4.586 -11.891 1 78.5 92 GLY A N 1
ATOM 720 C CA . GLY A 1 92 ? -7.414 -4.09 -12.383 1 78.5 92 GLY A CA 1
ATOM 721 C C . GLY A 1 92 ? -7.43 -2.604 -12.68 1 78.5 92 GLY A C 1
ATOM 722 O O . GLY A 1 92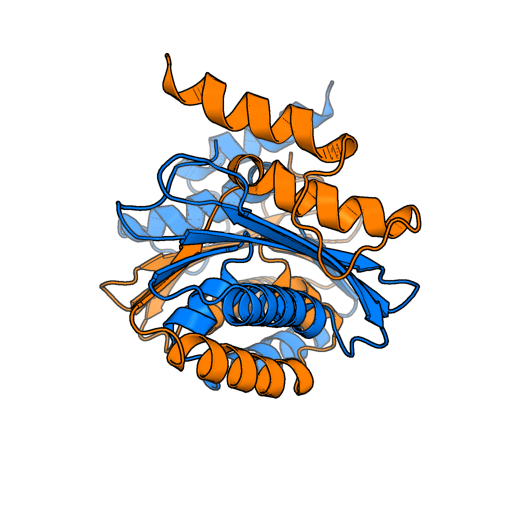 ? -6.445 -2.061 -13.195 1 78.5 92 GLY A O 1
ATOM 723 N N . GLN A 1 93 ? -8.508 -1.955 -12.438 1 74.19 93 GLN A N 1
ATOM 724 C CA . GLN A 1 93 ? -8.625 -0.537 -12.758 1 74.19 93 GLN A CA 1
ATOM 725 C C . GLN A 1 93 ? -8.023 0.329 -11.656 1 74.19 93 GLN A C 1
ATOM 727 O O . GLN A 1 93 ? -8.461 0.273 -10.508 1 74.19 93 GLN A O 1
ATOM 732 N N . LEU A 1 94 ? -6.887 0.844 -12.164 1 69.19 94 LEU A N 1
ATOM 733 C CA . LEU A 1 94 ? -6.355 1.842 -11.242 1 69.19 94 LEU A CA 1
ATOM 734 C C . LEU A 1 94 ? -7.285 3.049 -11.148 1 69.19 94 LEU A C 1
ATOM 736 O O . LEU A 1 94 ? -7.844 3.482 -12.164 1 69.19 94 LEU A O 1
ATOM 740 N N . ALA A 1 95 ? -7.492 3.504 -10.008 1 62.25 9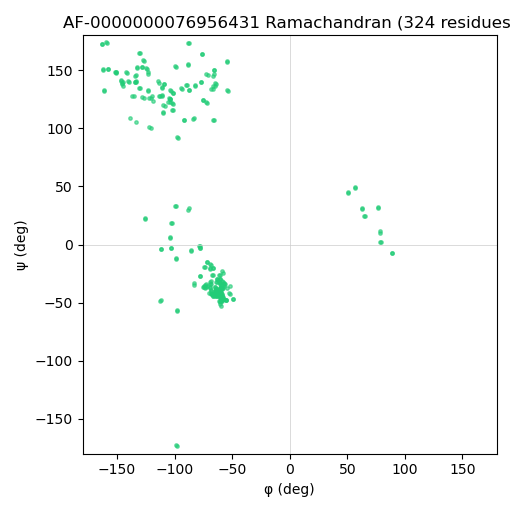5 ALA A N 1
ATOM 741 C CA . ALA A 1 95 ? -8.523 4.496 -9.719 1 62.25 95 ALA A CA 1
ATOM 742 C C . ALA A 1 95 ? -8.195 5.836 -10.375 1 62.25 95 ALA A C 1
ATOM 744 O O . ALA A 1 95 ? -7.164 6.445 -10.07 1 62.25 95 ALA A O 1
ATOM 745 N N . GLY A 1 96 ? -8.961 6.117 -11.406 1 69.44 96 GLY A N 1
ATOM 746 C CA . GLY A 1 96 ? -8.891 7.43 -12.031 1 69.44 96 GLY A CA 1
ATOM 747 C C . GLY A 1 96 ? -8.977 8.57 -11.031 1 69.44 96 GLY A C 1
ATOM 748 O O . GLY A 1 96 ? -8.211 9.531 -11.109 1 69.44 96 GLY A O 1
ATOM 749 N N . ALA A 1 97 ? -9.875 8.469 -10.18 1 74.25 97 ALA A N 1
ATOM 750 C CA . ALA A 1 97 ? -10.07 9.508 -9.164 1 74.25 97 ALA A CA 1
ATOM 751 C C . ALA A 1 97 ? -8.828 9.664 -8.297 1 74.25 97 ALA A C 1
ATOM 753 O O . ALA A 1 97 ? -8.477 10.781 -7.906 1 74.25 97 ALA A O 1
ATOM 754 N N . ALA A 1 98 ? -8.109 8.609 -8.133 1 79.12 98 ALA A N 1
ATOM 755 C CA . ALA A 1 98 ? -6.914 8.648 -7.301 1 79.12 98 ALA A CA 1
ATOM 756 C C . ALA A 1 98 ? -5.824 9.5 -7.945 1 79.12 98 ALA A C 1
ATOM 758 O O . ALA A 1 98 ? -5.09 10.211 -7.25 1 79.12 98 ALA A O 1
ATOM 759 N N . VAL A 1 99 ? -5.812 9.43 -9.234 1 77.94 99 VAL A N 1
ATOM 760 C CA . VAL A 1 99 ? -4.801 10.188 -9.953 1 77.94 99 VAL A CA 1
ATOM 761 C C . VAL A 1 99 ? -4.977 11.68 -9.672 1 77.94 99 VAL A C 1
ATOM 763 O O . VAL A 1 99 ? -4.004 12.383 -9.383 1 77.94 99 VAL A O 1
ATOM 766 N N . ALA A 1 100 ? -6.199 12.156 -9.797 1 83.81 100 ALA A N 1
ATOM 767 C CA . ALA A 1 100 ? -6.48 13.57 -9.562 1 83.81 100 ALA A CA 1
ATOM 768 C C . ALA A 1 100 ? -6.133 13.969 -8.133 1 83.81 100 ALA A C 1
ATOM 770 O O . ALA A 1 100 ? -5.625 15.062 -7.895 1 83.81 100 ALA A O 1
ATOM 771 N N . VAL A 1 101 ? -6.418 13.164 -7.238 1 87.81 101 VAL A N 1
ATOM 772 C CA . VAL A 1 101 ? -6.16 13.461 -5.836 1 87.81 101 VAL A CA 1
ATOM 773 C C . VAL A 1 101 ? -4.656 13.484 -5.578 1 87.81 101 VAL A C 1
ATOM 775 O O . VAL A 1 101 ? -4.156 14.312 -4.816 1 87.81 101 VAL A O 1
ATOM 778 N N . PHE A 1 102 ? -3.953 12.562 -6.211 1 88.44 102 PHE A N 1
ATOM 779 C CA . PHE A 1 102 ? -2.498 12.578 -6.109 1 88.44 102 PHE A CA 1
ATOM 780 C C . PHE A 1 102 ? -1.934 13.898 -6.629 1 88.44 102 PHE A C 1
ATOM 782 O O . PHE A 1 102 ? -1.038 14.484 -6.016 1 88.44 102 PHE A O 1
ATOM 789 N N . ASP A 1 103 ? -2.477 14.305 -7.711 1 87.56 103 ASP A N 1
ATOM 790 C CA . ASP A 1 103 ? -2.049 15.586 -8.266 1 87.56 103 ASP A CA 1
ATOM 791 C C . ASP A 1 103 ? -2.281 16.719 -7.266 1 87.56 103 ASP A C 1
ATOM 793 O O . ASP A 1 103 ? -1.401 17.562 -7.055 1 87.56 103 ASP A O 1
ATOM 797 N N . ASP A 1 104 ? -3.391 16.719 -6.691 1 90.94 104 ASP A N 1
ATOM 798 C CA . ASP A 1 104 ? -3.734 17.734 -5.707 1 90.94 104 ASP A CA 1
ATOM 799 C C . ASP A 1 104 ? -2.77 17.703 -4.523 1 90.94 104 ASP A C 1
ATOM 801 O O . ASP A 1 104 ? -2.303 18.75 -4.062 1 90.94 104 ASP A O 1
ATOM 805 N N . CYS A 1 105 ? -2.533 16.531 -3.994 1 94 105 CYS A N 1
ATOM 806 C CA . CYS A 1 105 ? -1.646 16.359 -2.85 1 94 105 CYS A CA 1
ATOM 807 C C . CYS A 1 105 ? -0.235 16.828 -3.176 1 94 105 CYS A C 1
ATOM 809 O O . CYS A 1 105 ? 0.421 17.469 -2.346 1 94 105 CYS A O 1
ATOM 811 N N . TYR A 1 106 ? 0.12 16.484 -4.371 1 91.5 106 TYR A N 1
ATOM 812 C CA . TYR A 1 106 ? 1.461 16.891 -4.777 1 91.5 106 TYR A CA 1
ATOM 813 C C . TYR A 1 106 ? 1.57 18.406 -4.855 1 91.5 106 TYR A C 1
ATOM 815 O O . TYR A 1 106 ? 2.541 18.984 -4.367 1 91.5 106 TYR A O 1
ATOM 823 N N . PHE A 1 107 ? 0.604 19.047 -5.375 1 92.12 107 PHE A N 1
ATOM 824 C CA . PHE A 1 107 ? 0.59 20.5 -5.469 1 92.12 107 PHE A CA 1
ATOM 825 C C . PHE A 1 107 ? 0.543 21.125 -4.086 1 92.12 107 PHE A C 1
ATOM 827 O O . PHE A 1 107 ? 1.24 22.109 -3.82 1 92.12 107 PHE A O 1
ATOM 834 N N . LEU A 1 108 ? -0.25 20.609 -3.23 1 93.62 108 LEU A N 1
ATOM 835 C CA . LEU A 1 108 ? -0.314 21.109 -1.858 1 93.62 108 LEU A CA 1
ATOM 836 C C . LEU A 1 108 ? 1.042 20.984 -1.173 1 93.62 108 LEU A C 1
ATOM 838 O O . LEU A 1 108 ? 1.482 21.906 -0.486 1 93.62 108 LEU A O 1
ATOM 842 N N . ALA A 1 109 ? 1.631 19.797 -1.366 1 93.81 109 ALA A N 1
ATOM 843 C CA . ALA A 1 109 ? 2.928 19.562 -0.743 1 93.81 109 ALA A CA 1
ATOM 844 C C . ALA A 1 109 ? 3.973 20.547 -1.237 1 93.81 109 ALA A C 1
ATOM 846 O O . ALA A 1 109 ? 4.859 20.953 -0.481 1 93.81 109 ALA A O 1
ATOM 847 N N . CYS A 1 110 ? 3.836 20.953 -2.514 1 91.62 110 CYS A N 1
ATOM 848 C CA . CYS A 1 110 ? 4.773 21.891 -3.119 1 91.62 110 CYS A CA 1
ATOM 849 C C . CYS A 1 110 ? 4.625 23.281 -2.504 1 91.62 110 CYS A C 1
ATOM 851 O O . CYS A 1 110 ? 5.527 24.109 -2.613 1 91.62 110 CYS A O 1
ATOM 853 N N . ASP A 1 111 ? 3.564 23.5 -1.853 1 91.62 111 ASP A N 1
ATOM 854 C CA . ASP A 1 111 ? 3.34 24.797 -1.211 1 91.62 111 ASP A CA 1
ATOM 855 C C . ASP A 1 111 ? 4.195 24.938 0.045 1 91.62 111 ASP A C 1
ATOM 857 O O . ASP A 1 111 ? 4.379 26.047 0.553 1 91.62 111 ASP A O 1
ATOM 861 N N . PHE A 1 112 ? 4.66 23.844 0.563 1 93.69 112 PHE A N 1
ATOM 862 C CA . PHE A 1 112 ? 5.559 23.891 1.709 1 93.69 112 PHE A CA 1
ATOM 863 C C . PHE A 1 112 ? 7.008 24.031 1.254 1 93.69 112 PHE A C 1
ATOM 865 O O . PHE A 1 112 ? 7.438 23.328 0.327 1 93.69 112 PHE A O 1
ATOM 872 N N . PRO A 1 113 ? 7.746 24.922 1.847 1 91.62 113 PRO A N 1
ATOM 873 C CA . PRO A 1 113 ? 9.148 25.094 1.457 1 91.62 113 PRO A CA 1
ATOM 874 C C . PRO A 1 113 ? 9.938 23.781 1.479 1 91.62 113 PRO A C 1
ATOM 876 O O . PRO A 1 113 ? 10.766 23.547 0.599 1 91.62 113 PRO A O 1
ATOM 879 N N . LEU A 1 114 ? 9.695 22.969 2.516 1 92.12 114 LEU A N 1
ATOM 880 C CA . LEU A 1 114 ? 10.352 21.656 2.623 1 92.12 114 LEU A CA 1
ATOM 881 C C . LEU A 1 114 ? 9.359 20.594 3.059 1 92.12 114 LEU A C 1
ATOM 883 O O . LEU A 1 114 ? 8.602 20.781 4.008 1 92.12 114 LEU A O 1
ATOM 887 N N . THR A 1 115 ? 9.328 19.547 2.301 1 93.69 115 THR A N 1
ATOM 888 C CA . THR A 1 115 ? 8.492 18.406 2.645 1 93.69 115 THR A CA 1
ATOM 889 C C . THR A 1 115 ? 9.273 17.094 2.498 1 93.69 115 THR A C 1
ATOM 891 O O . THR A 1 115 ? 10.117 16.969 1.606 1 93.69 115 THR A O 1
ATOM 894 N N . ALA A 1 116 ? 9.078 16.219 3.396 1 92.69 116 ALA A N 1
ATOM 895 C CA . ALA A 1 116 ? 9.609 14.859 3.291 1 92.69 116 ALA A CA 1
ATOM 896 C C . ALA A 1 116 ? 8.523 13.82 3.562 1 92.69 116 ALA A C 1
ATOM 898 O O . ALA A 1 116 ? 7.711 13.992 4.473 1 92.69 116 ALA A O 1
ATOM 899 N N . PHE A 1 117 ? 8.461 12.812 2.729 1 91.75 117 PHE A N 1
ATOM 900 C CA . PHE A 1 117 ? 7.531 11.703 2.906 1 91.75 117 PHE A CA 1
ATOM 901 C C . PHE A 1 117 ? 8.25 10.492 3.484 1 91.75 117 PHE A C 1
ATOM 903 O O . PHE A 1 117 ? 9.273 10.055 2.953 1 91.75 117 PHE A O 1
ATOM 910 N N . GLU A 1 118 ? 7.691 9.93 4.52 1 89.19 118 GLU A N 1
ATOM 911 C CA . GLU A 1 118 ? 8.297 8.781 5.191 1 89.19 118 GLU A CA 1
ATOM 912 C C . GLU A 1 118 ? 7.258 7.699 5.473 1 89.19 118 GLU A C 1
ATOM 914 O O . GLU A 1 118 ? 6.113 8 5.809 1 89.19 118 GLU A O 1
ATOM 919 N N . HIS A 1 119 ? 7.66 6.465 5.289 1 86.56 119 HIS A N 1
ATOM 920 C CA . HIS A 1 119 ? 6.832 5.328 5.676 1 86.56 119 HIS A CA 1
ATOM 921 C C . HIS A 1 119 ? 6.977 5.02 7.16 1 86.56 119 HIS A C 1
ATOM 923 O O . HIS A 1 119 ? 8.078 5.078 7.707 1 86.56 119 HIS A O 1
ATOM 929 N N . CYS A 1 120 ? 5.844 4.773 7.766 1 82.62 120 CYS A N 1
ATOM 930 C CA . CYS A 1 120 ? 5.898 4.398 9.172 1 82.62 120 CYS A CA 1
ATOM 931 C C . CYS A 1 120 ? 5.164 3.088 9.422 1 82.62 120 CYS A C 1
ATOM 933 O O . CYS A 1 120 ? 4.344 2.666 8.602 1 82.62 120 CYS A O 1
ATOM 935 N N . ASN A 1 121 ? 5.504 2.422 10.523 1 75.81 121 ASN A N 1
ATOM 936 C CA . ASN A 1 121 ? 4.82 1.19 10.906 1 75.81 121 ASN A CA 1
ATOM 937 C C . ASN A 1 121 ? 3.582 1.476 11.75 1 75.81 121 ASN A C 1
ATOM 939 O O . ASN A 1 121 ? 3.324 2.625 12.109 1 75.81 121 ASN A O 1
ATOM 943 N N . GLY A 1 122 ? 2.826 0.434 12.023 1 75.56 122 GLY A N 1
ATOM 944 C CA . GLY A 1 122 ? 1.594 0.568 12.781 1 75.56 122 GLY A CA 1
ATOM 945 C C . GLY A 1 122 ? 1.805 1.171 14.164 1 75.56 122 GLY A C 1
ATOM 946 O O . GLY A 1 122 ? 0.997 1.979 14.617 1 75.56 122 GLY A O 1
ATOM 947 N N . GLU A 1 123 ? 2.895 0.938 14.727 1 73.25 123 GLU A N 1
ATOM 948 C CA . GLU A 1 123 ? 3.143 1.432 16.078 1 73.25 123 GLU A CA 1
ATOM 949 C C . GLU A 1 123 ? 3.416 2.934 16.078 1 73.25 123 GLU A C 1
ATOM 951 O O . GLU A 1 123 ? 3.008 3.645 17 1 73.25 123 GLU A O 1
ATOM 956 N N . ALA A 1 124 ? 4.051 3.389 15.117 1 82 124 ALA A N 1
ATOM 957 C CA . ALA A 1 124 ? 4.434 4.797 15.016 1 82 124 ALA A CA 1
ATOM 958 C C . ALA A 1 124 ? 3.258 5.652 14.555 1 82 124 ALA A C 1
ATOM 960 O O . ALA A 1 124 ? 3.34 6.883 14.555 1 82 124 ALA A O 1
ATOM 961 N N . ASN A 1 125 ? 2.148 5.051 14.312 1 91.06 125 ASN A N 1
ATOM 962 C CA . ASN A 1 125 ? 1.032 5.777 13.719 1 91.06 125 ASN A CA 1
ATOM 963 C C . ASN A 1 125 ? -0.237 5.637 14.555 1 91.06 125 ASN A C 1
ATOM 965 O O . ASN A 1 125 ? -1.342 5.855 14.062 1 91.06 125 ASN A O 1
ATOM 969 N N . LYS A 1 126 ? -0.141 5.324 15.805 1 91.38 126 LYS A N 1
ATOM 970 C CA . LYS A 1 126 ? -1.268 4.957 16.656 1 91.38 126 LYS A CA 1
ATOM 971 C C . LYS A 1 126 ? -2.229 6.129 16.828 1 91.38 126 LYS A C 1
ATOM 973 O O . LYS A 1 126 ? -3.447 5.941 16.859 1 91.38 126 LYS A O 1
ATOM 978 N N . VAL A 1 127 ? -1.676 7.285 17.047 1 94.44 127 VAL A N 1
ATOM 979 C CA . VAL A 1 127 ? -2.521 8.453 17.281 1 94.44 127 VAL A CA 1
ATOM 980 C C . VAL A 1 127 ? -3.424 8.695 16.078 1 94.44 127 VAL A C 1
ATOM 982 O O . VAL A 1 127 ? -4.641 8.82 16.219 1 94.44 127 VAL A O 1
ATOM 985 N N . ALA A 1 128 ? -2.873 8.773 14.898 1 95.25 128 ALA A N 1
ATOM 986 C CA . ALA A 1 128 ? -3.66 8.969 13.688 1 95.25 128 ALA A CA 1
ATOM 987 C C . ALA A 1 128 ? -4.656 7.832 13.484 1 95.25 128 ALA A C 1
ATOM 989 O O . ALA A 1 128 ? -5.785 8.062 13.047 1 95.25 128 ALA A O 1
ATOM 990 N N . HIS A 1 129 ? -4.242 6.637 13.789 1 92.44 129 HIS A N 1
ATOM 991 C CA . HIS A 1 129 ? -5.113 5.469 13.711 1 92.44 129 HIS A CA 1
ATOM 992 C C . HIS A 1 129 ? -6.336 5.629 14.602 1 92.44 129 HIS A C 1
ATOM 994 O O . HIS A 1 129 ? -7.461 5.344 14.18 1 92.44 129 HIS A O 1
ATOM 1000 N N . GLU A 1 130 ? -6.074 6.016 15.812 1 93.62 130 GLU A N 1
ATOM 1001 C CA . GLU A 1 130 ? -7.172 6.195 16.75 1 93.62 130 GLU A CA 1
ATOM 1002 C C . GLU A 1 130 ? -8.117 7.305 16.297 1 93.62 130 GLU A C 1
ATOM 1004 O O . GLU A 1 130 ? -9.336 7.195 16.453 1 93.62 130 GLU A O 1
ATOM 1009 N N . LEU A 1 131 ? -7.555 8.352 15.789 1 95.31 131 LEU A N 1
ATOM 1010 C CA . LEU A 1 131 ? -8.375 9.461 15.297 1 95.31 131 LEU A CA 1
ATOM 1011 C C . LEU A 1 131 ? -9.305 8.992 14.18 1 95.31 131 LEU A C 1
ATOM 1013 O O . LEU A 1 131 ? -10.477 9.359 14.148 1 95.31 131 LEU A O 1
ATOM 1017 N N . ALA A 1 132 ? -8.812 8.242 13.234 1 93.44 132 ALA A N 1
ATOM 1018 C CA . ALA A 1 132 ? -9.633 7.684 12.164 1 93.44 132 ALA A CA 1
ATOM 1019 C C . ALA A 1 132 ? -10.719 6.77 12.719 1 93.44 132 ALA A C 1
ATOM 1021 O O . ALA A 1 132 ? -11.867 6.805 12.266 1 93.44 132 ALA A O 1
ATOM 1022 N N . ARG A 1 133 ? -10.367 6.008 13.68 1 91.19 133 ARG A N 1
ATOM 1023 C CA . ARG A 1 133 ? -11.289 5.051 14.289 1 91.19 133 ARG A CA 1
ATOM 1024 C C . ARG A 1 133 ? -12.438 5.77 14.992 1 91.19 133 ARG A C 1
ATOM 1026 O O . ARG A 1 133 ? -13.57 5.293 14.984 1 91.19 133 ARG A O 1
ATOM 1033 N N . LEU A 1 134 ? -12.164 6.891 15.602 1 93.38 134 LEU A N 1
ATOM 1034 C CA . LEU A 1 134 ? -13.156 7.652 16.359 1 93.38 134 LEU A CA 1
ATOM 1035 C C . LEU A 1 134 ? -14.297 8.094 15.453 1 93.38 134 LEU A C 1
ATOM 1037 O O . LEU A 1 134 ? -15.422 8.297 15.914 1 93.38 134 LEU A O 1
ATOM 1041 N N . VAL A 1 135 ? -13.969 8.211 14.195 1 92.69 135 VAL A N 1
ATOM 1042 C CA . VAL A 1 135 ? -14.992 8.617 13.234 1 92.69 135 VAL A CA 1
ATOM 1043 C C . VAL A 1 135 ? -16.125 7.594 13.219 1 92.69 135 VAL A C 1
ATOM 1045 O O . VAL A 1 135 ? -17.297 7.953 13.086 1 92.69 135 VAL A O 1
ATOM 1048 N N . LYS A 1 136 ? -15.82 6.348 13.344 1 87.31 136 LYS A N 1
ATOM 1049 C CA . LYS A 1 136 ? -16.812 5.277 13.367 1 87.31 136 LYS A CA 1
ATOM 1050 C C . LYS A 1 136 ? -17.812 5.477 14.5 1 87.31 136 LYS A C 1
ATOM 1052 O O . LYS A 1 136 ? -18.953 5.004 14.422 1 87.31 136 LYS A O 1
ATOM 1057 N N . PHE A 1 137 ? -17.391 6.191 15.5 1 86.5 137 PHE A N 1
ATOM 1058 C CA . PHE A 1 137 ? -18.219 6.43 16.672 1 86.5 137 PHE A CA 1
ATOM 1059 C C . PHE A 1 137 ? -18.828 7.828 16.625 1 86.5 137 PHE A C 1
ATOM 1061 O O . PHE A 1 137 ? -19.172 8.391 17.672 1 86.5 137 PHE A O 1
ATOM 1068 N N . SER A 1 138 ? -18.812 8.344 15.461 1 85.06 138 SER A N 1
ATOM 1069 C CA . SER A 1 138 ? -19.422 9.633 15.188 1 85.06 138 SER A CA 1
ATOM 1070 C C . SER A 1 138 ? -18.719 10.758 15.953 1 85.06 138 SER A C 1
ATOM 1072 O O . SER A 1 138 ? -19.359 11.719 16.375 1 85.06 138 SER A O 1
ATOM 1074 N N . VAL A 1 139 ? -17.578 10.508 16.234 1 82.44 139 VAL A N 1
ATOM 1075 C CA . VAL A 1 139 ? -16.734 11.578 16.781 1 82.44 139 VAL A CA 1
ATOM 1076 C C . VAL A 1 139 ? -15.891 12.18 15.656 1 82.44 139 VAL A C 1
ATOM 1078 O O . VAL A 1 139 ? -14.828 11.656 15.32 1 82.44 139 VAL A O 1
ATOM 1081 N N . THR A 1 140 ? -16.5 13.219 15.109 1 90.06 140 THR A N 1
ATOM 1082 C CA . THR A 1 140 ? -15.797 13.883 14.016 1 90.06 140 THR A CA 1
ATOM 1083 C C . THR A 1 140 ? -15.508 15.344 14.359 1 90.06 140 THR A C 1
ATOM 1085 O O . THR A 1 140 ? -16.359 16.031 14.906 1 90.06 140 THR A O 1
ATOM 1088 N N . ARG A 1 141 ? -14.25 15.625 14.188 1 86.62 141 ARG A N 1
ATOM 1089 C CA . ARG A 1 141 ? -13.773 17 14.344 1 86.62 141 ARG A CA 1
ATOM 1090 C C . ARG A 1 141 ? -12.766 17.344 13.258 1 86.62 141 ARG A C 1
ATOM 1092 O O . ARG A 1 141 ? -11.609 16.922 13.32 1 86.62 141 ARG A O 1
ATOM 1099 N N . ASP A 1 142 ? -13.148 18.188 12.32 1 89.56 142 ASP A N 1
ATOM 1100 C CA . ASP A 1 142 ? -12.312 18.516 11.18 1 89.56 142 ASP A CA 1
ATOM 1101 C C . ASP A 1 142 ? -10.953 19.062 11.633 1 89.56 142 ASP A C 1
ATOM 1103 O O . ASP A 1 142 ? -9.938 18.828 10.977 1 89.56 142 ASP A O 1
ATOM 1107 N N . CYS A 1 143 ? -11.039 19.766 12.781 1 93.19 143 CYS A N 1
ATOM 1108 C CA . CYS A 1 143 ? -9.82 20.359 13.305 1 93.19 143 CYS A CA 1
ATOM 1109 C C . CYS A 1 143 ? -9.969 20.703 14.781 1 93.19 143 CYS A C 1
ATOM 1111 O O . CYS A 1 143 ? -10.984 21.266 15.203 1 93.19 143 CYS A O 1
ATOM 1113 N N . PHE A 1 144 ? -8.961 20.297 15.562 1 94.38 144 PHE A N 1
ATOM 1114 C CA . PHE A 1 144 ? -8.961 20.656 16.984 1 94.38 144 PHE A CA 1
ATOM 1115 C C . PHE A 1 144 ? -7.535 20.875 17.484 1 94.38 144 PHE A C 1
ATOM 1117 O O . PHE A 1 144 ? -6.613 20.156 17.078 1 94.38 144 PHE A O 1
ATOM 1124 N N . GLU A 1 145 ? -7.324 21.844 18.312 1 94.75 145 GLU A N 1
ATOM 1125 C CA . GLU A 1 145 ? -5.992 22.234 18.766 1 94.75 145 GLU A CA 1
ATOM 1126 C C . GLU A 1 145 ? -5.684 21.641 20.141 1 94.75 145 GLU A C 1
ATOM 1128 O O . GLU A 1 145 ? -4.543 21.688 20.594 1 94.75 145 GLU A O 1
ATOM 1133 N N . GLU A 1 146 ? -6.715 21.125 20.766 1 93.75 146 GLU A N 1
ATOM 1134 C CA . GLU A 1 146 ? -6.539 20.375 22.016 1 93.75 146 GLU A CA 1
ATOM 1135 C C . GLU A 1 146 ? -6.824 18.891 21.812 1 93.75 146 GLU A C 1
ATOM 1137 O O . GLU A 1 146 ? -7.836 18.531 21.203 1 93.75 146 GLU A O 1
ATOM 1142 N N . PRO A 1 147 ? -5.93 18.141 22.359 1 93.94 147 PRO A N 1
ATOM 1143 C CA . PRO A 1 147 ? -6.105 16.703 22.125 1 93.94 147 PRO A CA 1
ATOM 1144 C C . PRO A 1 147 ? -7.395 16.156 22.734 1 93.94 147 PRO A C 1
ATOM 1146 O O . PRO A 1 147 ? -7.781 16.578 23.828 1 93.94 147 PRO A O 1
ATOM 1149 N N . LEU A 1 148 ? -8 15.328 21.938 1 92.44 148 LEU A N 1
ATOM 1150 C CA . LEU A 1 148 ? -9.117 14.57 22.484 1 92.44 148 LEU A CA 1
ATOM 1151 C C . LEU A 1 148 ? -8.648 13.602 23.578 1 92.44 148 LEU A C 1
ATOM 1153 O O . LEU A 1 148 ? -7.555 13.039 23.469 1 92.44 148 LEU A O 1
ATOM 1157 N N . VAL A 1 149 ? -9.398 13.391 24.484 1 91.25 149 VAL A N 1
ATOM 1158 C CA . VAL A 1 149 ? -9.055 12.531 25.625 1 91.25 149 VAL A CA 1
ATOM 1159 C C . VAL A 1 149 ? -8.68 11.141 25.125 1 91.25 149 VAL A C 1
ATOM 1161 O O . VAL A 1 149 ? -7.758 10.516 25.656 1 91.25 149 VAL A O 1
ATOM 1164 N N . LYS A 1 150 ? -9.266 10.672 24.094 1 92.12 150 LYS A N 1
ATOM 1165 C CA . LYS A 1 150 ? -9.141 9.305 23.594 1 92.12 150 LYS A CA 1
ATOM 1166 C C . LYS A 1 150 ? -7.766 9.07 22.969 1 92.12 150 LYS A C 1
ATOM 1168 O O . LYS A 1 150 ? -7.34 7.926 22.797 1 92.12 150 LYS A O 1
ATOM 1173 N N . ILE A 1 151 ? -7.047 10.18 22.688 1 93.38 151 ILE A N 1
ATOM 1174 C CA . ILE A 1 151 ? -5.762 9.969 22.031 1 93.38 151 ILE A CA 1
ATOM 1175 C C . ILE A 1 151 ? -4.629 10.336 22.984 1 93.38 151 ILE A C 1
ATOM 1177 O O . ILE A 1 151 ? -3.455 10.133 22.672 1 93.38 151 ILE A O 1
ATOM 1181 N N . VAL A 1 152 ? -4.914 10.828 24.156 1 92.88 152 VAL A N 1
ATOM 1182 C CA . VAL A 1 152 ? -3.924 11.352 25.094 1 92.88 152 VAL A CA 1
ATOM 1183 C C . VAL A 1 152 ? -3.008 10.219 25.562 1 92.88 152 VAL A C 1
ATOM 1185 O O . VAL A 1 152 ? -1.798 10.406 25.703 1 92.88 152 VAL A O 1
ATOM 1188 N N . THR A 1 153 ? -3.6 9.094 25.781 1 91.88 153 THR A N 1
ATOM 1189 C CA . THR A 1 153 ? -2.807 7.957 26.25 1 91.88 153 THR A CA 1
ATOM 1190 C C . THR A 1 153 ? -1.734 7.598 25.219 1 91.88 153 THR A C 1
ATOM 1192 O O . THR A 1 153 ? -0.612 7.242 25.594 1 91.88 153 THR A O 1
ATOM 1195 N N . PHE A 1 154 ? -2.035 7.684 24 1 91.44 154 PHE A N 1
ATOM 1196 C CA . PHE A 1 154 ? -1.088 7.355 22.938 1 91.44 154 PHE A CA 1
ATOM 1197 C C . PHE A 1 154 ? -0.014 8.43 22.812 1 91.44 154 PHE A C 1
ATOM 1199 O O . PHE A 1 154 ? 1.144 8.125 22.516 1 91.44 154 PHE A O 1
ATOM 1206 N N . LEU A 1 155 ? -0.427 9.68 23.062 1 92.06 155 LEU A N 1
ATOM 1207 C CA . LEU A 1 155 ? 0.529 10.781 23.047 1 92.06 155 LEU A CA 1
ATOM 1208 C C . LEU A 1 155 ? 1.565 10.617 24.141 1 92.06 155 LEU A C 1
ATOM 1210 O O . LEU A 1 155 ? 2.758 10.852 23.922 1 92.06 155 LEU A O 1
ATOM 1214 N N . ILE A 1 156 ? 1.14 10.164 25.25 1 88.94 156 ILE A N 1
ATOM 1215 C CA . ILE A 1 156 ? 2.012 9.969 26.406 1 88.94 156 ILE A CA 1
ATOM 1216 C C . ILE A 1 156 ? 2.961 8.797 26.141 1 88.94 156 ILE A C 1
ATOM 1218 O O . ILE A 1 156 ? 4.152 8.875 26.453 1 88.94 156 ILE A O 1
ATOM 1222 N N . ASP A 1 157 ? 2.428 7.723 25.547 1 86.81 157 ASP A N 1
ATOM 1223 C CA . ASP A 1 157 ? 3.221 6.539 25.219 1 86.81 157 ASP A CA 1
ATOM 1224 C C . ASP A 1 157 ? 4.367 6.891 24.281 1 86.81 157 ASP A C 1
ATOM 1226 O O . ASP A 1 157 ? 5.438 6.281 24.344 1 86.81 157 ASP A O 1
ATOM 1230 N N . ASP A 1 158 ? 4.145 7.754 23.375 1 86 158 ASP A N 1
ATOM 1231 C CA . ASP A 1 158 ? 5.145 8.148 22.391 1 86 158 ASP A CA 1
ATOM 1232 C C . ASP A 1 158 ? 6.301 8.898 23.062 1 86 158 ASP A C 1
ATOM 1234 O O . ASP A 1 158 ? 7.391 8.984 22.484 1 86 158 ASP A O 1
ATOM 1238 N N . VAL A 1 159 ? 6.117 9.539 24.156 1 76.56 159 VAL A N 1
ATOM 1239 C CA . VAL A 1 159 ? 7.141 10.281 24.875 1 76.56 159 VAL A CA 1
ATOM 1240 C C . VAL A 1 159 ? 7.945 9.328 25.766 1 76.56 159 VAL A C 1
ATOM 1242 O O . VAL A 1 159 ? 9.133 9.539 26 1 76.56 159 VAL A O 1
ATOM 1245 N N . THR A 1 160 ? 7.312 8.352 26.266 1 63.41 160 THR A N 1
ATOM 1246 C CA . THR A 1 160 ? 7.961 7.441 27.219 1 63.41 160 THR A CA 1
ATOM 1247 C C . THR A 1 160 ? 8.914 6.5 26.484 1 63.41 160 THR A C 1
ATOM 1249 O O . THR A 1 160 ? 9.859 5.98 27.078 1 63.41 160 THR A O 1
ATOM 1252 N N . VAL A 1 161 ? 8.68 6.012 25.328 1 50.69 161 VAL A N 1
ATOM 1253 C CA . VAL A 1 161 ? 9.523 5.02 24.672 1 50.69 161 VAL A CA 1
ATOM 1254 C C . VAL A 1 161 ? 10.922 5.605 24.453 1 50.69 161 VAL A C 1
ATOM 1256 O O . VAL A 1 161 ? 11.867 4.871 24.156 1 50.69 161 VAL A O 1
ATOM 1259 N N . ILE A 1 162 ? 11.273 6.809 24.219 1 43.06 162 ILE A N 1
ATOM 1260 C CA . ILE A 1 162 ? 12.641 7.289 24.047 1 43.06 162 ILE A CA 1
ATOM 1261 C C . ILE A 1 162 ? 13.469 6.934 25.281 1 43.06 162 ILE A C 1
ATOM 1263 O O . ILE A 1 162 ? 14.695 6.965 25.25 1 43.06 162 ILE A O 1
ATOM 1267 N N . SER A 1 163 ? 12.93 6.953 26.453 1 35.72 163 SER A N 1
ATOM 1268 C CA . SER A 1 163 ? 13.883 7.004 27.562 1 35.72 163 SER A CA 1
ATOM 1269 C C . SER A 1 163 ? 14.664 5.699 27.688 1 35.72 163 SER A C 1
ATOM 1271 O O . SER A 1 163 ? 15.547 5.57 28.531 1 35.72 163 SER A O 1
ATOM 1273 N N . ASN A 1 164 ? 14.172 4.535 27.125 1 30.45 164 ASN A N 1
ATOM 1274 C CA . ASN A 1 164 ? 15.188 3.543 27.469 1 30.45 164 ASN A CA 1
ATOM 1275 C C . ASN A 1 164 ? 16.281 3.477 26.406 1 30.45 164 ASN A C 1
ATOM 1277 O O . ASN A 1 164 ? 16 3.467 25.219 1 30.45 164 ASN A O 1
ATOM 1281 N N . GLY B 1 1 ? 8.234 2.895 17.734 1 76.94 1 GLY B N 1
ATOM 1282 C CA . GLY B 1 1 ? 7.375 3.98 18.172 1 76.94 1 GLY B CA 1
ATOM 1283 C C . GLY B 1 1 ? 7.535 5.242 17.344 1 76.94 1 GLY B C 1
ATOM 1284 O O . GLY B 1 1 ? 8.305 5.27 16.391 1 76.94 1 GLY B O 1
ATOM 1285 N N . TRP B 1 2 ? 6.707 6.258 17.719 1 87.69 2 TRP B N 1
ATOM 1286 C CA . TRP B 1 2 ? 6.762 7.551 17.047 1 87.69 2 TRP B CA 1
ATOM 1287 C C . TRP B 1 2 ? 8.07 8.266 17.359 1 87.69 2 TRP B C 1
ATOM 1289 O O . TRP B 1 2 ? 8.539 8.258 18.5 1 87.69 2 TRP B O 1
ATOM 1299 N N . SER B 1 3 ? 8.695 8.797 16.328 1 88.31 3 SER B N 1
ATOM 1300 C CA . SER B 1 3 ? 9.914 9.586 16.469 1 88.31 3 SER B CA 1
ATOM 1301 C C . SER B 1 3 ? 9.688 11.039 16.094 1 88.31 3 SER B C 1
ATOM 1303 O O . SER B 1 3 ? 8.992 11.328 15.117 1 88.31 3 SER B O 1
ATOM 1305 N N . ARG B 1 4 ? 10.305 11.914 16.906 1 90.69 4 ARG B N 1
ATOM 1306 C CA . ARG B 1 4 ? 10.148 13.336 16.625 1 90.69 4 ARG B CA 1
ATOM 1307 C C . ARG B 1 4 ? 10.797 13.711 15.305 1 90.69 4 ARG B C 1
ATOM 1309 O O . ARG B 1 4 ? 11.805 13.117 14.906 1 90.69 4 ARG B O 1
ATOM 1316 N N . PRO B 1 5 ? 10.266 14.727 14.633 1 93.25 5 PRO B N 1
ATOM 1317 C CA . PRO B 1 5 ? 10.898 15.219 13.406 1 93.25 5 PRO B CA 1
ATOM 1318 C C . PRO B 1 5 ? 12.141 16.062 13.688 1 93.25 5 PRO B C 1
ATOM 1320 O O . PRO B 1 5 ? 12.43 16.391 14.844 1 93.25 5 PRO B O 1
ATOM 1323 N N . PRO B 1 6 ? 13.016 16.297 12.633 1 92.69 6 PRO B N 1
ATOM 1324 C CA . PRO B 1 6 ? 14.164 17.188 12.828 1 92.69 6 PRO B CA 1
ATOM 1325 C C . PRO B 1 6 ? 13.758 18.562 13.352 1 92.69 6 PRO B C 1
ATOM 1327 O O . PRO B 1 6 ? 12.602 18.969 13.211 1 92.69 6 PRO B O 1
ATOM 1330 N N . MET B 1 7 ? 14.703 19.234 13.977 1 94.44 7 MET B N 1
ATOM 1331 C CA . MET B 1 7 ? 14.445 20.547 14.547 1 94.44 7 MET B CA 1
ATOM 1332 C C . MET B 1 7 ? 13.867 21.484 13.492 1 94.44 7 MET B C 1
ATOM 1334 O O . MET B 1 7 ? 14.367 21.562 12.367 1 94.44 7 MET B O 1
ATOM 1338 N N . GLY B 1 8 ? 12.789 22.203 13.859 1 93.69 8 GLY B N 1
ATOM 1339 C CA . GLY B 1 8 ? 12.164 23.156 12.961 1 93.69 8 GLY B CA 1
ATOM 1340 C C . GLY B 1 8 ? 11.094 22.547 12.078 1 93.69 8 GLY B C 1
ATOM 1341 O O . GLY B 1 8 ? 10.344 23.266 11.414 1 93.69 8 GLY B O 1
ATOM 1342 N N . PHE B 1 9 ? 10.977 21.219 12.133 1 95.62 9 PHE B N 1
ATOM 1343 C CA . PHE B 1 9 ? 9.977 20.531 11.32 1 95.62 9 PHE B CA 1
ATOM 1344 C C . PHE B 1 9 ? 8.742 20.188 12.141 1 95.62 9 PHE B C 1
ATOM 1346 O O . PHE B 1 9 ? 8.812 20.109 13.375 1 95.62 9 PHE B O 1
ATOM 1353 N N . VAL B 1 10 ? 7.664 20.094 11.461 1 96.94 10 VAL B N 1
ATOM 1354 C CA . VAL B 1 10 ? 6.426 19.547 11.992 1 96.94 10 VAL B CA 1
ATOM 1355 C C . VAL B 1 10 ? 6.148 18.188 11.344 1 96.94 10 VAL B C 1
ATOM 1357 O O . VAL B 1 10 ? 6.398 18 10.148 1 96.94 10 VAL B O 1
ATOM 1360 N N . LYS B 1 11 ? 5.719 17.266 12.172 1 96.88 11 LYS B N 1
ATOM 1361 C CA . LYS B 1 11 ? 5.418 15.93 11.656 1 96.88 11 LYS B CA 1
ATOM 1362 C C . LYS B 1 11 ? 3.914 15.711 11.539 1 96.88 11 LYS B C 1
ATOM 1364 O O . LYS B 1 11 ? 3.174 15.93 12.5 1 96.88 11 LYS B O 1
ATOM 1369 N N . LEU B 1 12 ? 3.539 15.359 10.352 1 97.5 12 LEU B N 1
ATOM 1370 C CA . LEU B 1 12 ? 2.156 15.008 10.055 1 97.5 1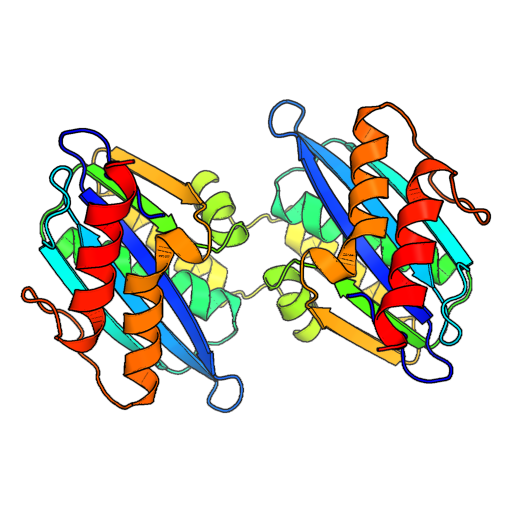2 LEU B CA 1
ATOM 1371 C C . LEU B 1 12 ? 1.991 13.492 9.969 1 97.5 12 LEU B C 1
ATOM 1373 O O . LEU B 1 12 ? 2.625 12.836 9.141 1 97.5 12 LEU B O 1
ATOM 1377 N N . ASN B 1 13 ? 1.245 12.93 10.836 1 97 13 ASN B N 1
ATOM 1378 C CA . ASN B 1 13 ? 0.82 11.539 10.727 1 97 13 ASN B CA 1
ATOM 1379 C C . ASN B 1 13 ? -0.626 11.43 10.258 1 97 13 ASN B C 1
ATOM 1381 O O . ASN B 1 13 ? -1.505 12.125 10.766 1 97 13 ASN B O 1
ATOM 1385 N N . VAL B 1 14 ? -0.835 10.562 9.273 1 96 14 VAL B N 1
ATOM 1386 C CA . VAL B 1 14 ? -2.184 10.375 8.75 1 96 14 VAL B CA 1
ATOM 1387 C C . VAL B 1 14 ? -2.529 8.883 8.742 1 96 14 VAL B C 1
ATOM 1389 O O . VAL B 1 14 ? -1.638 8.031 8.727 1 96 14 VAL B O 1
ATOM 1392 N N . ASP B 1 15 ? -3.73 8.594 8.836 1 92.31 15 ASP B N 1
ATOM 1393 C CA . ASP B 1 15 ? -4.258 7.238 8.719 1 92.31 15 ASP B CA 1
ATOM 1394 C C . ASP B 1 15 ? -5.684 7.246 8.18 1 92.31 15 ASP B C 1
ATOM 1396 O O . ASP B 1 15 ? -6.406 8.234 8.328 1 92.31 15 ASP B O 1
ATOM 1400 N N . SER B 1 16 ? -5.969 6.199 7.465 1 89 16 SER B N 1
ATOM 1401 C CA . SER B 1 16 ? -7.312 6.062 6.91 1 89 16 SER B CA 1
ATOM 1402 C C . SER B 1 16 ? -7.855 4.652 7.121 1 89 16 SER B C 1
ATOM 1404 O O . SER B 1 16 ? -7.086 3.693 7.227 1 89 16 SER B O 1
ATOM 1406 N N . SER B 1 17 ? -9.047 4.609 7.32 1 83.25 17 SER B N 1
ATOM 1407 C CA . SER B 1 17 ? -9.805 3.365 7.27 1 83.25 17 SER B CA 1
ATOM 1408 C C . SER B 1 17 ? -10.945 3.449 6.258 1 83.25 17 SER B C 1
ATOM 1410 O O . SER B 1 17 ? -11.43 4.539 5.957 1 83.25 17 SER B O 1
ATOM 1412 N N . PHE B 1 18 ? -11.227 2.314 5.645 1 81.5 18 PHE B N 1
ATOM 1413 C CA . PHE B 1 18 ? -12.25 2.314 4.609 1 81.5 18 PHE B CA 1
ATOM 1414 C C . PHE B 1 18 ? -13.383 1.354 4.965 1 81.5 18 PHE B C 1
ATOM 1416 O O . PHE B 1 18 ? -13.133 0.221 5.379 1 81.5 18 PHE B O 1
ATOM 1423 N N . ASP B 1 19 ? -14.523 1.927 4.93 1 80.5 19 ASP B N 1
ATOM 1424 C CA . ASP B 1 19 ? -15.727 1.115 5.062 1 80.5 19 ASP B CA 1
ATOM 1425 C C . ASP B 1 19 ? -16.25 0.687 3.691 1 80.5 19 ASP B C 1
ATOM 1427 O O . ASP B 1 19 ? -16.844 1.49 2.971 1 80.5 19 ASP B O 1
ATOM 1431 N N . HIS B 1 20 ? -16.094 -0.573 3.35 1 73.5 20 HIS B N 1
ATOM 1432 C CA . HIS B 1 20 ? -16.422 -1.101 2.031 1 73.5 20 HIS B CA 1
ATOM 1433 C C . HIS B 1 20 ? -17.938 -1.091 1.794 1 73.5 20 HIS B C 1
ATOM 1435 O O . HIS B 1 20 ? -18.391 -0.93 0.658 1 73.5 20 HIS B O 1
ATOM 1441 N N . ASP B 1 21 ? -18.719 -1.266 2.844 1 79 21 ASP B N 1
ATOM 1442 C CA . ASP B 1 21 ? -20.172 -1.323 2.721 1 79 21 ASP B CA 1
ATOM 1443 C C . ASP B 1 21 ? -20.75 0.059 2.436 1 79 21 ASP B C 1
ATOM 1445 O O . ASP B 1 21 ? -21.672 0.198 1.622 1 79 21 ASP B O 1
ATOM 1449 N N . LEU B 1 22 ? -20.141 1.017 3.037 1 79.44 22 LEU B N 1
ATOM 1450 C CA . LEU B 1 22 ? -20.688 2.369 2.922 1 79.44 22 LEU B CA 1
ATOM 1451 C C . LEU B 1 22 ? -19.875 3.191 1.925 1 79.44 22 LEU B C 1
ATOM 1453 O O . LEU B 1 22 ? -20.234 4.332 1.621 1 79.44 22 LEU B O 1
ATOM 1457 N N . LEU B 1 23 ? -18.781 2.598 1.362 1 77.44 23 LEU B N 1
ATOM 1458 C CA . LEU B 1 23 ? -17.875 3.303 0.463 1 77.44 23 LEU B CA 1
ATOM 1459 C C . LEU B 1 23 ? -17.422 4.629 1.071 1 77.44 23 LEU B C 1
ATOM 1461 O O . LEU B 1 23 ? -17.516 5.676 0.422 1 77.44 23 LEU B O 1
ATOM 1465 N N . ARG B 1 24 ? -17.094 4.547 2.316 1 86.06 24 ARG B N 1
ATOM 1466 C CA . ARG B 1 24 ? -16.719 5.73 3.084 1 86.06 24 ARG B CA 1
ATOM 1467 C C . ARG B 1 24 ? -15.328 5.578 3.686 1 86.06 24 ARG B C 1
ATOM 1469 O O . ARG B 1 24 ? -14.977 4.508 4.191 1 86.06 24 ARG B O 1
ATOM 1476 N N . GLY B 1 25 ? -14.586 6.598 3.49 1 88.19 25 GLY B N 1
ATOM 1477 C CA . GLY B 1 25 ? -13.305 6.652 4.164 1 88.19 25 GLY B CA 1
ATOM 1478 C C . GLY B 1 25 ? -13.352 7.395 5.488 1 88.19 25 GLY B C 1
ATOM 1479 O O . GLY B 1 25 ? -14.055 8.398 5.613 1 88.19 25 GLY B O 1
ATOM 1480 N N . MET B 1 26 ? -12.766 6.84 6.5 1 92.56 26 MET B N 1
ATOM 1481 C CA . MET B 1 26 ? -12.531 7.508 7.777 1 92.56 26 MET B CA 1
ATOM 1482 C C . MET B 1 26 ? -11.07 7.914 7.922 1 92.56 26 MET B C 1
ATOM 1484 O O . MET B 1 26 ? -10.172 7.078 7.801 1 92.56 26 MET B O 1
ATOM 1488 N N . VAL B 1 27 ? -10.945 9.156 8.18 1 94.31 27 VAL B N 1
ATOM 1489 C CA . VAL B 1 27 ? -9.562 9.625 8.125 1 94.31 27 VAL B CA 1
ATOM 1490 C C . VAL B 1 27 ? -9.188 10.289 9.445 1 94.31 27 VAL B C 1
ATOM 1492 O O . VAL B 1 27 ? -10.055 10.781 10.172 1 94.31 27 VAL B O 1
ATOM 1495 N N . GLY B 1 28 ? -7.945 10.242 9.781 1 95.94 28 GLY B N 1
ATOM 1496 C CA . GLY B 1 28 ? -7.344 10.906 10.922 1 95.94 28 GLY B CA 1
ATOM 1497 C C . GLY B 1 28 ? -5.973 11.477 10.625 1 95.94 28 GLY B C 1
ATOM 1498 O O . GLY B 1 28 ? -5.188 10.883 9.883 1 95.94 28 GLY B O 1
ATOM 1499 N N . ALA B 1 29 ? -5.719 12.633 11.164 1 97.62 29 ALA B N 1
ATOM 1500 C CA . ALA B 1 29 ? -4.438 13.312 10.992 1 97.62 29 ALA B CA 1
ATOM 1501 C C . ALA B 1 29 ? -4.016 14.016 12.273 1 97.62 29 ALA B C 1
ATOM 1503 O O . ALA B 1 29 ? -4.859 14.477 13.047 1 97.62 29 ALA B O 1
ATOM 1504 N N . VAL B 1 30 ? -2.721 14.078 12.453 1 97.81 30 VAL B N 1
ATOM 1505 C CA . VAL B 1 30 ? -2.201 14.758 13.633 1 97.81 30 VAL B CA 1
ATOM 1506 C C . VAL B 1 30 ? -0.883 15.453 13.289 1 97.81 30 VAL B C 1
ATOM 1508 O O . VAL B 1 30 ? -0.064 14.906 12.547 1 97.81 30 VAL B O 1
ATOM 1511 N N . LEU B 1 31 ? -0.718 16.641 13.797 1 97.81 31 LEU B N 1
ATOM 1512 C CA . LEU B 1 31 ? 0.512 17.406 13.664 1 97.81 31 LEU B CA 1
ATOM 1513 C C . LEU B 1 31 ? 1.202 17.562 15.016 1 97.81 31 LEU B C 1
ATOM 1515 O O . LEU B 1 31 ? 0.58 18 15.984 1 97.81 31 LEU B O 1
ATOM 1519 N N . ARG B 1 32 ? 2.393 17.219 14.977 1 96.56 32 ARG B N 1
ATOM 1520 C CA . ARG B 1 32 ? 3.221 17.406 16.156 1 96.56 32 ARG B CA 1
ATOM 1521 C C . ARG B 1 32 ? 4.559 18.047 15.805 1 96.56 32 ARG B C 1
ATOM 1523 O O . ARG B 1 32 ? 5.109 17.781 14.734 1 96.56 32 ARG B O 1
ATOM 1530 N N . ASP B 1 33 ? 5.094 18.766 16.812 1 95.62 33 ASP B N 1
ATOM 1531 C CA . ASP B 1 33 ? 6.316 19.5 16.484 1 95.62 33 ASP B CA 1
ATOM 1532 C C . ASP B 1 33 ? 7.551 18.734 16.953 1 95.62 33 ASP B C 1
ATOM 1534 O O . ASP B 1 33 ? 7.453 17.562 17.344 1 95.62 33 ASP B O 1
ATOM 1538 N N . ASP B 1 34 ? 8.75 19.375 16.844 1 94.44 34 ASP B N 1
ATOM 1539 C CA . ASP B 1 34 ? 10.023 18.703 17.125 1 94.44 34 ASP B CA 1
ATOM 1540 C C . ASP B 1 34 ? 10.266 18.594 18.625 1 94.44 34 ASP B C 1
ATOM 1542 O O . ASP B 1 34 ? 11.258 18.016 19.062 1 94.44 34 ASP B O 1
ATOM 1546 N N . LYS B 1 35 ? 9.43 19.109 19.375 1 92.25 35 LYS B N 1
ATOM 1547 C CA . LYS B 1 35 ? 9.461 18.953 20.828 1 92.25 35 LYS B CA 1
ATOM 1548 C C . LYS B 1 35 ? 8.406 17.953 21.297 1 92.25 35 LYS B C 1
ATOM 1550 O O . LYS B 1 35 ? 8.125 17.859 22.5 1 92.25 35 LYS B O 1
ATOM 1555 N N . ARG B 1 36 ? 7.68 17.266 20.297 1 90.94 36 ARG B N 1
ATOM 1556 C CA . ARG B 1 36 ? 6.68 16.234 20.531 1 90.94 36 ARG B CA 1
ATOM 1557 C C . ARG B 1 36 ? 5.348 16.859 20.953 1 90.94 36 ARG B C 1
ATOM 1559 O O . ARG B 1 36 ? 4.48 16.156 21.484 1 90.94 36 ARG B O 1
ATOM 1566 N N . ARG B 1 37 ? 5.309 18.109 20.797 1 92.06 37 ARG B N 1
ATOM 1567 C CA . ARG B 1 37 ? 4.074 18.781 21.188 1 92.06 37 ARG B CA 1
ATOM 1568 C C . ARG B 1 37 ? 2.979 18.578 20.141 1 92.06 37 ARG B C 1
ATOM 1570 O O . ARG B 1 37 ? 3.24 18.641 18.953 1 92.06 37 ARG B O 1
ATOM 1577 N N . PHE B 1 38 ? 1.82 18.375 20.719 1 95.62 38 PHE B N 1
ATOM 1578 C CA . PHE B 1 38 ? 0.618 18.297 19.891 1 95.62 38 PHE B CA 1
ATOM 1579 C C . PHE B 1 38 ? 0.245 19.688 19.359 1 95.62 38 PHE B C 1
ATOM 1581 O O . PHE B 1 38 ? 0.031 20.609 20.156 1 95.62 38 PHE B O 1
ATOM 1588 N N . ILE B 1 39 ? 0.154 19.859 18.094 1 96.44 39 ILE B N 1
ATOM 1589 C CA . ILE B 1 39 ? -0.203 21.141 17.5 1 96.44 39 ILE B CA 1
ATOM 1590 C C . ILE B 1 39 ? -1.69 21.156 17.156 1 96.44 39 ILE B C 1
ATOM 1592 O O . ILE B 1 39 ? -2.432 22.031 17.609 1 96.44 39 ILE B O 1
ATOM 1596 N N . VAL B 1 40 ? -2.07 20.156 16.312 1 97.25 40 VAL B N 1
ATOM 1597 C CA . VAL B 1 40 ? -3.457 20.078 15.875 1 97.25 40 VAL B CA 1
ATOM 1598 C C . VAL B 1 40 ? -3.773 18.641 15.43 1 97.25 40 VAL B C 1
ATOM 1600 O O . VAL B 1 40 ? -2.871 17.891 15.062 1 97.25 40 VAL B O 1
ATOM 1603 N N . GLY B 1 41 ? -5.023 18.281 15.586 1 97.25 41 GLY B N 1
ATOM 1604 C CA . GLY B 1 41 ? -5.555 17.047 15.039 1 97.25 41 GLY B CA 1
ATOM 1605 C C . GLY B 1 41 ? -6.848 17.25 14.266 1 97.25 41 GLY B C 1
ATOM 1606 O O . GLY B 1 41 ? -7.441 18.328 14.305 1 97.25 41 GLY B O 1
ATOM 1607 N N . GLY B 1 42 ? -7.172 16.266 13.531 1 97.19 42 GLY B N 1
ATOM 1608 C CA . GLY B 1 42 ? -8.445 16.266 12.82 1 97.19 42 GLY B CA 1
ATOM 1609 C C . GLY B 1 42 ? -8.867 14.883 12.359 1 97.19 42 GLY B C 1
ATOM 1610 O O . GLY B 1 42 ? -8.031 13.992 12.195 1 97.19 42 GLY B O 1
ATOM 1611 N N . ASN B 1 43 ? -10.195 14.758 12.297 1 96.5 43 ASN B N 1
ATOM 1612 C CA . ASN B 1 43 ? -10.758 13.547 11.711 1 96.5 43 ASN B CA 1
ATOM 1613 C C . ASN B 1 43 ? -12.125 13.812 11.086 1 96.5 43 ASN B C 1
ATOM 1615 O O . ASN B 1 43 ? -12.797 14.781 11.438 1 96.5 43 ASN B O 1
ATOM 1619 N N . CYS B 1 44 ? -12.375 13.039 10.031 1 94.12 44 CYS B N 1
ATOM 1620 C CA . CYS B 1 44 ? -13.68 13.18 9.391 1 94.12 44 CYS B CA 1
ATOM 1621 C C . CYS B 1 44 ? -13.984 11.984 8.5 1 94.12 44 CYS B C 1
ATOM 1623 O O . CYS B 1 44 ? -13.141 11.102 8.32 1 94.12 44 CYS B O 1
ATOM 1625 N N . ASN B 1 45 ? -15.188 12 8.039 1 92.75 45 ASN B N 1
ATOM 1626 C CA . ASN B 1 45 ? -15.602 11.086 6.984 1 92.75 45 ASN B CA 1
ATOM 1627 C C . ASN B 1 45 ? -15.367 11.68 5.598 1 92.75 45 ASN B C 1
ATOM 1629 O O . ASN B 1 45 ? -15.539 12.883 5.402 1 92.75 45 ASN B O 1
ATOM 1633 N N . ILE B 1 46 ? -14.883 10.828 4.809 1 88.56 46 ILE B N 1
ATOM 1634 C CA . ILE B 1 46 ? -14.883 11.18 3.393 1 88.56 46 ILE B CA 1
ATOM 1635 C C . ILE B 1 46 ? -15.891 10.305 2.646 1 88.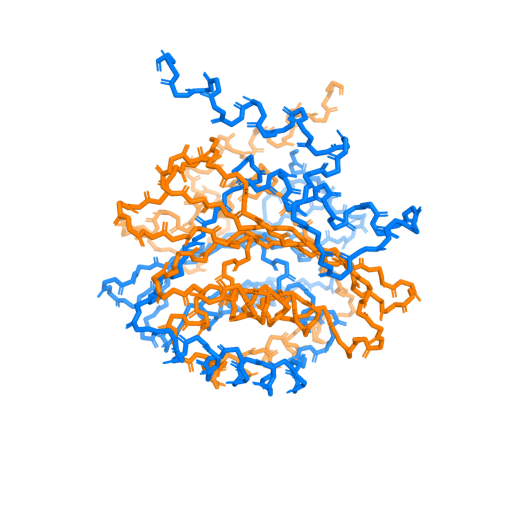56 46 ILE B C 1
ATOM 1637 O O . ILE B 1 46 ? -15.68 9.102 2.488 1 88.56 46 ILE B O 1
ATOM 1641 N N . ASP B 1 47 ? -16.875 10.977 2.17 1 84.56 47 ASP B N 1
ATOM 1642 C CA . ASP B 1 47 ? -1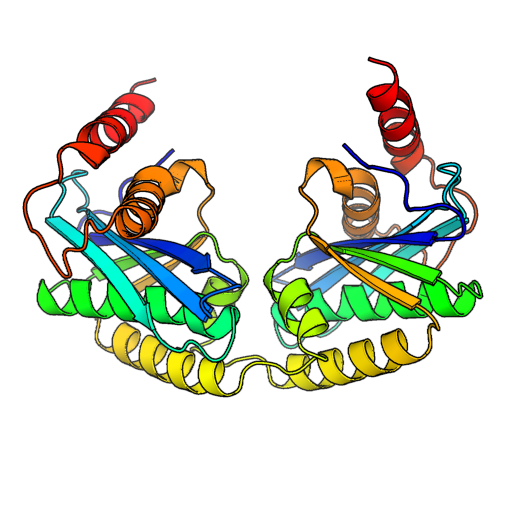7.984 10.25 1.545 1 84.56 47 ASP B CA 1
ATOM 1643 C C . ASP B 1 47 ? -17.719 10.023 0.058 1 84.56 47 ASP B C 1
ATOM 1645 O O . ASP B 1 47 ? -16.938 10.75 -0.556 1 84.56 47 ASP B O 1
ATOM 1649 N N . TRP B 1 48 ? -18.328 9.008 -0.461 1 77.88 48 TRP B N 1
ATOM 1650 C CA . TRP B 1 48 ? -18.391 8.664 -1.876 1 77.88 48 TRP B CA 1
ATOM 1651 C C . TRP B 1 48 ? -17 8.516 -2.477 1 77.88 48 TRP B C 1
ATOM 1653 O O . TRP B 1 48 ? -16.688 9.133 -3.494 1 77.88 48 TRP B O 1
ATOM 1663 N N . CYS B 1 49 ? -16.266 7.77 -1.767 1 78.88 49 CYS B N 1
ATOM 1664 C CA . CYS B 1 49 ? -14.969 7.449 -2.357 1 78.88 49 CYS B CA 1
ATOM 1665 C C . CYS B 1 49 ? -15.117 6.414 -3.469 1 78.88 49 CYS B C 1
ATOM 1667 O O . CYS B 1 49 ? -15.789 5.402 -3.293 1 78.88 49 CYS B O 1
ATOM 1669 N N . ALA B 1 50 ? -14.625 6.789 -4.613 1 71.38 50 ALA B N 1
ATOM 1670 C CA . ALA B 1 50 ? -14.742 5.941 -5.797 1 71.38 50 ALA B CA 1
ATOM 1671 C C . ALA B 1 50 ? -14.094 4.578 -5.562 1 71.38 50 ALA B C 1
ATOM 1673 O O . ALA B 1 50 ? -14.578 3.561 -6.062 1 71.38 50 ALA B O 1
ATOM 1674 N N . ASP B 1 51 ? -12.977 4.574 -4.832 1 72.69 51 ASP B N 1
ATOM 1675 C CA . ASP B 1 51 ? -12.25 3.344 -4.539 1 72.69 51 ASP B CA 1
ATOM 1676 C C . ASP B 1 51 ? -11.336 3.52 -3.326 1 72.69 51 ASP B C 1
ATOM 1678 O O . ASP B 1 51 ? -11.195 4.625 -2.803 1 72.69 51 ASP B O 1
ATOM 1682 N N . VAL B 1 52 ? -10.734 2.451 -2.906 1 72.75 52 VAL B N 1
ATOM 1683 C CA . VAL B 1 52 ? -9.93 2.408 -1.689 1 72.75 52 VAL B CA 1
ATOM 1684 C C . VAL B 1 52 ? -8.711 3.316 -1.843 1 72.75 52 VAL B C 1
ATOM 1686 O O . VAL B 1 52 ? -8.359 4.051 -0.917 1 72.75 52 VAL B O 1
ATOM 1689 N N . LEU B 1 53 ? -8.062 3.242 -2.973 1 76.75 53 LEU B N 1
ATOM 1690 C CA . LEU B 1 53 ? -6.871 4.062 -3.176 1 76.75 53 LEU B CA 1
ATOM 1691 C C . LEU B 1 53 ? -7.211 5.547 -3.076 1 76.75 53 LEU B C 1
ATOM 1693 O O . LEU B 1 53 ? -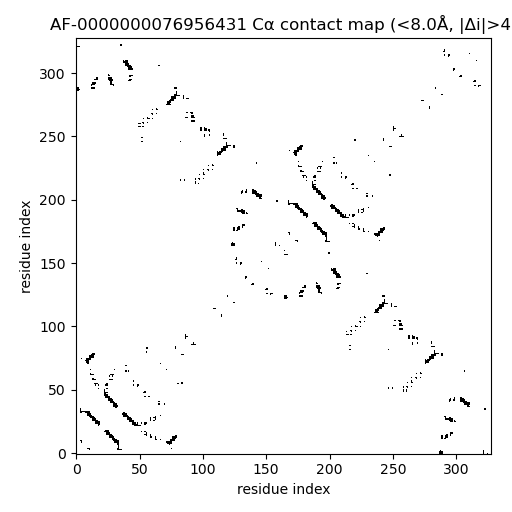6.453 6.32 -2.488 1 76.75 53 LEU B O 1
ATOM 1697 N N . THR B 1 54 ? -8.297 5.883 -3.646 1 80.81 54 THR B N 1
ATOM 1698 C CA . THR B 1 54 ? -8.734 7.27 -3.557 1 80.81 54 THR B CA 1
ATOM 1699 C C . THR B 1 54 ? -8.953 7.68 -2.104 1 80.81 54 THR B C 1
ATOM 1701 O O . THR B 1 54 ? -8.539 8.766 -1.688 1 80.81 54 THR B O 1
ATOM 1704 N N . ALA B 1 55 ? -9.594 6.82 -1.374 1 80.62 55 ALA B N 1
ATOM 1705 C CA . ALA B 1 55 ? -9.82 7.094 0.043 1 80.62 55 ALA B CA 1
ATOM 1706 C C . ALA B 1 55 ? -8.5 7.277 0.782 1 80.62 55 ALA B C 1
ATOM 1708 O O . ALA B 1 55 ? -8.367 8.172 1.623 1 80.62 55 ALA B O 1
ATOM 1709 N N . GLU B 1 56 ? -7.586 6.441 0.511 1 80.38 56 GLU B N 1
ATOM 1710 C CA . GLU B 1 56 ? -6.289 6.469 1.183 1 80.38 56 GLU B CA 1
ATOM 1711 C C . GLU B 1 56 ? -5.527 7.75 0.858 1 80.38 56 GLU B C 1
ATOM 1713 O O . GLU B 1 56 ? -4.84 8.305 1.721 1 80.38 56 GLU B O 1
ATOM 1718 N N . VAL B 1 57 ? -5.625 8.148 -0.372 1 88 57 VAL B N 1
ATOM 1719 C CA . VAL B 1 57 ? -4.871 9.344 -0.739 1 88 57 VAL B CA 1
ATOM 1720 C C . VAL B 1 57 ? -5.602 10.586 -0.245 1 88 57 VAL B C 1
ATOM 1722 O O . VAL B 1 57 ? -4.977 11.609 0.042 1 88 57 VAL B O 1
ATOM 1725 N N . LEU B 1 58 ? -6.871 10.531 -0.114 1 90.62 58 LEU B N 1
ATOM 1726 C CA . LEU B 1 58 ? -7.637 11.664 0.383 1 90.62 58 LEU B CA 1
ATOM 1727 C C . LEU B 1 58 ? -7.246 12 1.818 1 90.62 58 LEU B C 1
ATOM 1729 O O . LEU B 1 58 ? -7.312 13.164 2.23 1 90.62 58 LEU B O 1
ATOM 1733 N N . VAL B 1 59 ? -6.836 10.992 2.51 1 93.31 59 VAL B N 1
ATOM 1734 C CA . VAL B 1 59 ? -6.395 11.25 3.875 1 93.31 59 VAL B CA 1
ATOM 1735 C C . VAL B 1 59 ? -5.156 12.148 3.852 1 93.31 59 VAL B C 1
ATOM 1737 O O . VAL B 1 59 ? -4.98 12.992 4.73 1 93.31 59 VAL B O 1
ATOM 1740 N N . LEU B 1 60 ? -4.305 11.914 2.889 1 94.25 60 LEU B N 1
ATOM 1741 C CA . LEU B 1 60 ? -3.123 12.75 2.729 1 94.25 60 LEU B CA 1
ATOM 1742 C C . LEU B 1 60 ? -3.518 14.195 2.42 1 94.25 60 LEU B C 1
ATOM 1744 O O . LEU B 1 60 ? -2.951 15.133 2.986 1 94.25 60 LEU B O 1
ATOM 1748 N N . ARG B 1 61 ? -4.449 14.336 1.56 1 94.12 61 ARG B N 1
ATOM 1749 C CA . ARG B 1 61 ? -4.945 15.672 1.24 1 94.12 61 ARG B CA 1
ATOM 1750 C C . ARG B 1 61 ? -5.48 16.359 2.488 1 94.12 61 ARG B C 1
ATOM 1752 O O . ARG B 1 61 ? -5.188 17.547 2.723 1 94.12 61 ARG B O 1
ATOM 1759 N N . PHE B 1 62 ? -6.254 15.656 3.229 1 95.44 62 PHE B N 1
ATOM 1760 C CA . PHE B 1 62 ? -6.816 16.156 4.477 1 95.44 62 PHE B CA 1
ATOM 1761 C C . PHE B 1 62 ? -5.711 16.641 5.41 1 95.44 62 PHE B C 1
ATOM 1763 O O . PHE B 1 62 ? -5.785 17.734 5.957 1 95.44 62 PHE B O 1
ATOM 1770 N N . GLY B 1 63 ? -4.723 15.852 5.57 1 96.88 63 GLY B N 1
ATOM 1771 C CA . GLY B 1 63 ? -3.607 16.203 6.438 1 96.88 63 GLY B CA 1
ATOM 1772 C C . GLY B 1 63 ? -2.828 17.406 5.945 1 96.88 63 GLY B C 1
ATOM 1773 O O . GLY B 1 63 ? -2.449 18.266 6.738 1 96.88 63 GLY B O 1
ATOM 1774 N N . LEU B 1 64 ? -2.568 17.469 4.688 1 96.25 64 LEU B N 1
ATOM 1775 C CA . LEU B 1 64 ? -1.821 18.578 4.109 1 96.25 64 LEU B CA 1
ATOM 1776 C C . LEU B 1 64 ? -2.586 19.891 4.266 1 96.25 64 LEU B C 1
ATOM 1778 O O . LEU B 1 64 ? -1.991 20.922 4.555 1 96.25 64 LEU B O 1
ATOM 1782 N N . LEU B 1 65 ? -3.848 19.812 4.086 1 95.56 65 LEU B N 1
ATOM 1783 C CA . LEU B 1 65 ? -4.676 20.984 4.266 1 95.56 65 LEU B CA 1
ATOM 1784 C C . LEU B 1 65 ? -4.648 21.453 5.719 1 95.56 65 LEU B C 1
ATOM 1786 O O . LEU B 1 65 ? -4.605 22.656 5.984 1 95.56 65 LEU B O 1
ATOM 1790 N N . LEU B 1 66 ? -4.75 20.516 6.594 1 95.5 66 LEU B N 1
ATOM 1791 C CA . LEU B 1 66 ? -4.645 20.828 8.016 1 95.5 66 LEU B CA 1
ATOM 1792 C C . LEU B 1 66 ? -3.332 21.547 8.312 1 95.5 66 LEU B C 1
ATOM 1794 O O . LEU B 1 66 ? -3.311 22.531 9.062 1 95.5 66 LEU B O 1
ATOM 1798 N N . ALA B 1 67 ? -2.277 20.984 7.781 1 96.56 67 ALA B N 1
ATOM 1799 C CA . ALA B 1 67 ? -0.958 21.594 7.98 1 96.56 67 ALA B CA 1
ATOM 1800 C C . ALA B 1 67 ? -0.903 23 7.398 1 96.56 67 ALA B C 1
ATOM 1802 O O . ALA B 1 67 ? -0.317 23.906 8 1 96.56 67 ALA B O 1
ATOM 1803 N N . GLN B 1 68 ? -1.454 23.125 6.277 1 94.81 68 GLN B N 1
ATOM 1804 C CA . GLN B 1 68 ? -1.497 24.438 5.625 1 94.81 68 GLN B CA 1
ATOM 1805 C C . GLN B 1 68 ? -2.258 25.453 6.477 1 94.81 68 GLN B C 1
ATOM 1807 O O . GLN B 1 68 ? -1.816 26.594 6.633 1 94.81 68 GLN B O 1
ATOM 1812 N N . ARG B 1 69 ? -3.35 25.016 6.988 1 92.94 69 ARG B N 1
ATOM 1813 C CA . ARG B 1 69 ? -4.18 25.859 7.832 1 92.94 69 ARG B CA 1
ATOM 1814 C C . ARG B 1 69 ? -3.402 26.344 9.055 1 92.94 69 ARG B C 1
ATOM 1816 O O . ARG B 1 69 ? -3.605 27.469 9.523 1 92.94 69 ARG B O 1
ATOM 1823 N N . MET B 1 70 ? -2.537 25.516 9.562 1 93.69 70 MET B N 1
ATOM 1824 C CA . MET B 1 70 ? -1.781 25.828 10.766 1 93.69 70 MET B CA 1
ATOM 1825 C C . MET B 1 70 ? -0.532 26.625 10.438 1 93.69 70 MET B C 1
ATOM 1827 O O . MET B 1 70 ? 0.194 27.062 11.336 1 93.69 70 MET B O 1
ATOM 1831 N N . GLY B 1 71 ? -0.286 26.797 9.195 1 92.81 71 GLY B N 1
ATOM 1832 C CA . GLY B 1 71 ? 0.845 27.609 8.766 1 92.81 71 GLY B CA 1
ATOM 1833 C C . GLY B 1 71 ? 2.176 26.891 8.898 1 92.81 71 GLY B C 1
ATOM 1834 O O . GLY B 1 71 ? 3.201 27.516 9.164 1 92.81 71 GLY B O 1
ATOM 1835 N N . CYS B 1 72 ? 2.133 25.672 8.734 1 92.12 72 CYS B N 1
ATOM 1836 C CA . CYS B 1 72 ? 3.381 24.922 8.812 1 92.12 72 CYS B CA 1
ATOM 1837 C C . CYS B 1 72 ? 4.25 25.172 7.59 1 92.12 72 CYS B C 1
ATOM 1839 O O . CYS B 1 72 ? 3.734 25.406 6.496 1 92.12 72 CYS B O 1
ATOM 1841 N N . ASN B 1 73 ? 5.605 25.156 7.781 1 91.94 73 ASN B N 1
ATOM 1842 C CA . ASN B 1 73 ? 6.523 25.438 6.684 1 91.94 73 ASN B CA 1
ATOM 1843 C C . ASN B 1 73 ? 7.336 24.219 6.297 1 91.94 73 ASN B C 1
ATOM 1845 O O . ASN B 1 73 ? 7.508 23.922 5.109 1 91.94 73 ASN B O 1
ATOM 1849 N N . ARG B 1 74 ? 7.895 23.594 7.301 1 94.75 74 ARG B N 1
ATOM 1850 C CA . ARG B 1 74 ? 8.688 22.375 7.105 1 94.75 74 ARG B CA 1
ATOM 1851 C C . ARG B 1 74 ? 7.945 21.141 7.621 1 94.75 74 ARG B C 1
ATOM 1853 O O . ARG B 1 74 ? 7.68 21.031 8.82 1 94.75 74 ARG B O 1
ATOM 1860 N N . LEU B 1 75 ? 7.707 20.266 6.684 1 96.44 75 LEU B N 1
ATOM 1861 C CA . LEU B 1 75 ? 6.766 19.203 7.012 1 96.44 75 LEU B CA 1
ATOM 1862 C C . LEU B 1 75 ? 7.375 17.828 6.73 1 96.44 75 LEU B C 1
ATOM 1864 O O . LEU B 1 75 ? 7.969 17.609 5.672 1 96.44 75 LEU B O 1
ATOM 1868 N N . VAL B 1 76 ? 7.355 16.969 7.734 1 96 76 VAL B N 1
ATOM 1869 C CA . VAL B 1 76 ? 7.586 15.539 7.535 1 96 76 VAL B CA 1
ATOM 1870 C C . VAL B 1 76 ? 6.258 14.789 7.562 1 96 76 VAL B C 1
ATOM 1872 O O . VAL B 1 76 ? 5.496 14.898 8.531 1 96 76 VAL B O 1
ATOM 1875 N N . ILE B 1 77 ? 5.93 14.086 6.523 1 95.75 77 ILE B N 1
ATOM 1876 C CA . ILE B 1 77 ? 4.656 13.391 6.406 1 95.75 77 ILE B CA 1
ATOM 1877 C C . ILE B 1 77 ? 4.871 11.891 6.602 1 95.75 77 ILE B C 1
ATOM 1879 O O . ILE B 1 77 ? 5.68 11.273 5.898 1 95.75 77 ILE B O 1
ATOM 1883 N N . ASN B 1 78 ? 4.207 11.375 7.535 1 94.62 78 ASN B N 1
ATOM 1884 C CA . ASN B 1 78 ? 4.25 9.945 7.828 1 94.62 78 ASN B CA 1
ATOM 1885 C C . ASN B 1 78 ? 2.93 9.266 7.484 1 94.62 78 ASN B C 1
ATOM 1887 O O . ASN B 1 78 ? 1.862 9.727 7.895 1 94.62 78 ASN B O 1
ATOM 1891 N N . PHE B 1 79 ? 3 8.211 6.723 1 90.06 79 PHE B N 1
ATOM 1892 C CA . PHE B 1 79 ? 1.84 7.434 6.305 1 90.06 79 PHE B CA 1
ATOM 1893 C C . PHE B 1 79 ? 2.188 5.953 6.215 1 90.06 79 PHE B C 1
ATOM 1895 O O . PHE B 1 79 ? 3.279 5.59 5.773 1 90.06 79 PHE B O 1
ATOM 1902 N N . ASP B 1 80 ? 1.317 5.086 6.703 1 80.5 80 ASP B N 1
ATOM 1903 C CA . ASP B 1 80 ? 1.6 3.652 6.664 1 80.5 80 ASP B CA 1
ATOM 1904 C C . ASP B 1 80 ? 1.13 3.039 5.348 1 80.5 80 ASP B C 1
ATOM 1906 O O . ASP B 1 80 ? 0.554 1.948 5.336 1 80.5 80 ASP B O 1
ATOM 1910 N N . ASN B 1 81 ? 1.158 3.773 4.324 1 77.62 81 ASN B N 1
ATOM 1911 C CA . ASN B 1 81 ? 0.849 3.312 2.977 1 77.62 81 ASN B CA 1
ATOM 1912 C C . ASN B 1 81 ? 2.014 3.553 2.021 1 77.62 81 ASN B C 1
ATOM 1914 O O . ASN B 1 81 ? 2.18 4.66 1.505 1 77.62 81 ASN B O 1
ATOM 1918 N N . MET B 1 82 ? 2.713 2.498 1.792 1 75.06 82 MET B N 1
ATOM 1919 C CA . MET B 1 82 ? 3.943 2.58 1.008 1 75.06 82 MET B CA 1
ATOM 1920 C C . MET B 1 82 ? 3.646 3.02 -0.422 1 75.06 82 MET B C 1
ATOM 1922 O O . MET B 1 82 ? 4.438 3.746 -1.028 1 75.06 82 MET B O 1
ATOM 1926 N N . GLU B 1 83 ? 2.559 2.66 -0.898 1 73.56 83 GLU B N 1
ATOM 1927 C CA . GLU B 1 83 ? 2.203 3.02 -2.268 1 73.56 83 GLU B CA 1
ATOM 1928 C C . GLU B 1 83 ? 2.014 4.527 -2.412 1 73.56 83 GLU B C 1
ATOM 1930 O O . GLU B 1 83 ? 2.48 5.125 -3.383 1 73.56 83 GLU B O 1
ATOM 1935 N N . VAL B 1 84 ? 1.343 5.051 -1.479 1 82.19 84 VAL B N 1
ATOM 1936 C CA . VAL B 1 84 ? 1.09 6.484 -1.518 1 82.19 84 VAL B CA 1
ATOM 1937 C C . VAL B 1 84 ? 2.398 7.246 -1.313 1 82.19 84 VAL B C 1
ATOM 1939 O O . VAL B 1 84 ? 2.678 8.211 -2.027 1 82.19 84 VAL B O 1
ATOM 1942 N N . ILE B 1 85 ? 3.201 6.762 -0.371 1 84.5 85 ILE B N 1
ATOM 1943 C CA . ILE B 1 85 ? 4.484 7.395 -0.082 1 84.5 85 ILE B CA 1
ATOM 1944 C C . ILE B 1 85 ? 5.359 7.379 -1.333 1 84.5 85 ILE B C 1
ATOM 1946 O O . ILE B 1 85 ? 5.93 8.406 -1.712 1 84.5 85 ILE B O 1
ATOM 1950 N N . ASN B 1 86 ? 5.375 6.336 -1.943 1 78.56 86 ASN B N 1
ATOM 1951 C CA . ASN B 1 86 ? 6.211 6.199 -3.129 1 78.56 86 ASN B CA 1
ATOM 1952 C C . ASN B 1 86 ? 5.703 7.062 -4.277 1 78.56 86 ASN B C 1
ATOM 1954 O O . ASN B 1 86 ? 6.496 7.648 -5.02 1 78.56 86 ASN B O 1
ATOM 1958 N N . THR B 1 87 ? 4.469 7.059 -4.422 1 81.25 87 THR B N 1
ATOM 1959 C CA . THR B 1 87 ? 3.865 7.891 -5.457 1 81.25 87 THR B CA 1
ATOM 1960 C C . THR B 1 87 ? 4.184 9.359 -5.227 1 81.25 87 THR B C 1
ATOM 1962 O O . THR B 1 87 ? 4.52 10.086 -6.164 1 81.25 87 THR B O 1
ATOM 1965 N N . MET B 1 88 ? 4.129 9.742 -4 1 87.81 88 MET B N 1
ATOM 1966 C CA . MET B 1 88 ? 4.395 11.141 -3.662 1 87.81 88 MET B CA 1
ATOM 1967 C C . MET B 1 88 ? 5.867 11.477 -3.869 1 87.81 88 MET B C 1
ATOM 1969 O O . MET B 1 88 ? 6.199 12.586 -4.285 1 87.81 88 MET B O 1
ATOM 1973 N N . LYS B 1 89 ? 6.641 10.547 -3.561 1 83.69 89 LYS B N 1
ATOM 1974 C CA . LYS B 1 89 ? 8.07 10.742 -3.805 1 83.69 89 LYS B CA 1
ATOM 1975 C C . LYS B 1 89 ? 8.367 10.82 -5.297 1 83.69 89 LYS B C 1
ATOM 1977 O O . LYS B 1 89 ? 9.375 11.391 -5.707 1 83.69 89 LYS B O 1
ATOM 1982 N N . ASN B 1 90 ? 7.406 10.297 -6.02 1 80.31 90 ASN B N 1
ATOM 1983 C CA . ASN B 1 90 ? 7.488 10.383 -7.473 1 80.31 90 ASN B CA 1
ATOM 1984 C C . ASN B 1 90 ? 6.633 11.523 -8.016 1 80.31 90 ASN B C 1
ATOM 1986 O O . ASN B 1 90 ? 5.934 11.352 -9.016 1 80.31 90 ASN B O 1
ATOM 1990 N N . GLU B 1 91 ? 6.531 12.492 -7.34 1 82.25 91 GLU B N 1
ATOM 1991 C CA . GLU B 1 91 ? 5.875 13.742 -7.723 1 82.25 91 GLU B CA 1
ATOM 1992 C C . GLU B 1 91 ? 4.387 13.523 -7.984 1 82.25 91 GLU B C 1
ATOM 1994 O O . GLU B 1 91 ? 3.812 14.141 -8.883 1 82.25 91 GLU B O 1
ATOM 1999 N N . GLY B 1 92 ? 3.867 12.609 -7.289 1 79.06 92 GLY B N 1
ATOM 2000 C CA . GLY B 1 92 ? 2.434 12.391 -7.379 1 79.06 92 GLY B CA 1
ATOM 2001 C C . GLY B 1 92 ? 2.025 11.617 -8.625 1 79.06 92 GLY B C 1
ATOM 2002 O O . GLY B 1 92 ? 0.834 11.422 -8.875 1 79.06 92 GLY B O 1
ATOM 2003 N N . GLN B 1 93 ? 2.947 11.211 -9.406 1 74.5 93 GLN B N 1
ATOM 2004 C CA . GLN B 1 93 ? 2.637 10.523 -10.648 1 74.5 93 GLN B CA 1
ATOM 2005 C C . GLN B 1 93 ? 2.406 9.031 -10.414 1 74.5 93 GLN B C 1
ATOM 2007 O O . GLN B 1 93 ? 3.297 8.328 -9.93 1 74.5 93 GLN B O 1
ATOM 2012 N N . LEU B 1 94 ? 1.079 8.82 -10.562 1 69.44 94 LEU B N 1
ATOM 2013 C CA . LEU B 1 94 ? 0.808 7.387 -10.547 1 69.44 94 LEU B CA 1
ATOM 2014 C C . LEU B 1 94 ? 1.445 6.699 -11.75 1 69.44 94 LEU B C 1
ATOM 2016 O O . LEU B 1 94 ? 1.434 7.242 -12.859 1 69.44 94 LEU B O 1
ATOM 2020 N N . ALA B 1 95 ? 2.025 5.637 -11.531 1 62.28 95 ALA B N 1
ATOM 2021 C CA . ALA B 1 95 ? 2.873 4.965 -12.516 1 62.28 95 ALA B CA 1
ATOM 2022 C C . ALA B 1 95 ? 2.055 4.496 -13.711 1 62.28 95 ALA B C 1
ATOM 2024 O O . ALA B 1 95 ? 1.144 3.678 -13.57 1 62.28 95 ALA B O 1
ATOM 2025 N N . GLY B 1 96 ? 2.254 5.219 -14.812 1 69.44 96 GLY B N 1
ATOM 2026 C CA . GLY B 1 96 ? 1.671 4.797 -16.078 1 69.44 96 GLY B CA 1
ATOM 2027 C C . GLY B 1 96 ? 1.935 3.336 -16.391 1 69.44 96 GLY B C 1
ATOM 2028 O O . GLY B 1 96 ? 1.03 2.615 -16.828 1 69.44 96 GLY B O 1
ATOM 2029 N N . ALA B 1 97 ? 3.102 2.953 -16.234 1 74.56 97 ALA B N 1
ATOM 2030 C CA . ALA B 1 97 ? 3.496 1.576 -16.516 1 74.56 97 ALA B CA 1
ATOM 2031 C C . ALA B 1 97 ? 2.723 0.594 -15.641 1 74.56 97 ALA B C 1
ATOM 2033 O O . ALA B 1 97 ? 2.346 -0.489 -16.094 1 74.56 97 ALA B O 1
ATOM 2034 N N . ALA B 1 98 ? 2.355 1.026 -14.484 1 79.38 98 ALA B N 1
ATOM 2035 C CA . ALA B 1 98 ? 1.634 0.16 -13.555 1 79.38 98 ALA B CA 1
ATOM 2036 C C . ALA B 1 98 ? 0.228 -0.143 -14.062 1 79.38 98 ALA B C 1
ATOM 2038 O O . ALA B 1 98 ? -0.274 -1.257 -13.898 1 79.38 98 ALA B O 1
ATOM 2039 N N . VAL B 1 99 ? -0.301 0.83 -14.703 1 77.94 99 VAL B N 1
ATOM 2040 C CA . VAL B 1 99 ? -1.651 0.655 -15.234 1 77.94 99 VAL B CA 1
ATOM 2041 C C . VAL B 1 99 ? -1.672 -0.5 -16.234 1 77.94 99 VAL B C 1
ATOM 2043 O O . VAL B 1 99 ? -2.555 -1.36 -16.172 1 77.94 99 VAL B O 1
ATOM 2046 N N . ALA B 1 100 ? -0.738 -0.483 -17.172 1 83.88 100 ALA B N 1
ATOM 2047 C CA . ALA B 1 100 ? -0.668 -1.533 -18.172 1 83.88 100 ALA B CA 1
ATOM 2048 C C . ALA B 1 100 ? -0.458 -2.9 -17.531 1 83.88 100 ALA B C 1
ATOM 2050 O O . ALA B 1 100 ? -1.025 -3.9 -17.984 1 83.88 100 ALA B O 1
ATOM 2051 N N . VAL B 1 101 ? 0.326 -2.957 -16.594 1 87.88 101 VAL B N 1
ATOM 2052 C CA . VAL B 1 101 ? 0.628 -4.223 -15.93 1 87.88 101 VAL B CA 1
ATOM 2053 C C . VAL B 1 101 ? -0.602 -4.719 -15.172 1 87.88 101 VAL B C 1
ATOM 2055 O O . VAL B 1 101 ? -0.885 -5.918 -15.148 1 87.88 101 VAL B O 1
ATOM 2058 N N . PHE B 1 102 ? -1.307 -3.795 -14.547 1 88.25 102 PHE B N 1
ATOM 2059 C CA . PHE B 1 102 ? -2.555 -4.168 -13.898 1 88.25 102 PHE B CA 1
ATOM 2060 C C . PHE B 1 102 ? -3.531 -4.773 -14.898 1 88.25 102 PHE B C 1
ATOM 2062 O O . PHE B 1 102 ? -4.18 -5.781 -14.602 1 88.25 102 PHE B O 1
ATOM 2069 N N . ASP B 1 103 ? -3.574 -4.156 -16.016 1 87.44 103 ASP B N 1
ATOM 2070 C CA . ASP B 1 103 ? -4.438 -4.688 -17.062 1 87.44 103 ASP B CA 1
ATOM 2071 C C . ASP B 1 103 ? -4.035 -6.113 -17.438 1 87.44 103 ASP B C 1
ATOM 2073 O O . ASP B 1 103 ? -4.887 -6.992 -17.562 1 87.44 103 ASP B O 1
ATOM 2077 N N . ASP B 1 104 ? -2.812 -6.312 -17.594 1 90.81 104 ASP B N 1
ATOM 2078 C CA . ASP B 1 104 ? -2.293 -7.633 -17.922 1 90.81 104 ASP B CA 1
ATOM 2079 C C . ASP B 1 104 ? -2.645 -8.656 -16.844 1 90.81 104 ASP B C 1
ATOM 2081 O O . ASP B 1 104 ? -3.072 -9.766 -17.156 1 90.81 104 ASP B O 1
ATOM 2085 N N . CYS B 1 105 ? -2.4 -8.305 -15.617 1 93.94 105 CYS B N 1
ATOM 2086 C CA . CYS B 1 105 ? -2.672 -9.195 -14.492 1 93.94 105 CYS B CA 1
ATOM 2087 C C . CYS B 1 105 ? -4.152 -9.547 -14.422 1 93.94 105 CYS B C 1
ATOM 2089 O O . CYS B 1 105 ? -4.512 -10.695 -14.148 1 93.94 105 CYS B O 1
ATOM 2091 N N . TYR B 1 106 ? -4.906 -8.516 -14.664 1 91.62 106 TYR B N 1
ATOM 2092 C CA . TYR B 1 106 ? -6.348 -8.758 -14.625 1 91.62 106 TYR B CA 1
ATOM 2093 C C . TYR B 1 106 ? -6.773 -9.734 -15.711 1 91.62 106 TYR B C 1
ATOM 2095 O O . TYR B 1 106 ? -7.543 -10.664 -15.461 1 91.62 106 TYR B O 1
ATOM 2103 N N . PHE B 1 107 ? -6.246 -9.594 -16.859 1 92.19 107 PHE B N 1
ATOM 2104 C CA . PHE B 1 107 ? -6.559 -10.484 -17.969 1 92.19 107 PHE B CA 1
ATOM 2105 C C . PHE B 1 107 ? -6.059 -11.898 -17.688 1 92.19 107 PHE B C 1
ATOM 2107 O O . PHE B 1 107 ? -6.758 -12.875 -17.969 1 92.19 107 PHE B O 1
ATOM 2114 N N . LEU B 1 108 ? -4.906 -12.016 -17.188 1 93.75 108 LEU B N 1
ATOM 2115 C CA . LEU B 1 108 ? -4.367 -13.32 -16.812 1 93.75 108 LEU B CA 1
ATOM 2116 C C . LEU B 1 108 ? -5.258 -14 -15.781 1 93.75 108 LEU B C 1
ATOM 2118 O O . LEU B 1 108 ? -5.539 -15.195 -15.891 1 93.75 108 LEU B O 1
ATOM 2122 N N . ALA B 1 109 ? -5.629 -13.188 -14.781 1 93.88 109 ALA B N 1
ATOM 2123 C CA . ALA B 1 109 ? -6.469 -13.727 -13.719 1 93.88 109 ALA B CA 1
ATOM 2124 C C . ALA B 1 109 ? -7.797 -14.234 -14.273 1 93.88 109 ALA B C 1
ATOM 2126 O O . ALA B 1 109 ? -8.344 -15.227 -13.781 1 93.88 109 ALA B O 1
ATOM 2127 N N . CYS B 1 110 ? -8.289 -13.555 -15.312 1 91.5 110 CYS B N 1
ATOM 2128 C CA . CYS B 1 110 ? -9.555 -13.922 -15.93 1 91.5 110 CYS B CA 1
ATOM 2129 C C . CYS B 1 110 ? -9.438 -15.25 -16.656 1 91.5 110 CYS B C 1
ATOM 2131 O O . CYS B 1 110 ? -10.453 -15.898 -16.938 1 91.5 110 CYS B O 1
ATOM 2133 N N . ASP B 1 111 ? -8.266 -15.656 -16.922 1 91.62 111 ASP B N 1
ATOM 2134 C CA . ASP B 1 111 ? -8.055 -16.938 -17.594 1 91.62 111 ASP B CA 1
ATOM 2135 C C . ASP B 1 111 ? -8.312 -18.109 -16.656 1 91.62 111 ASP B C 1
ATOM 2137 O O . ASP B 1 111 ? -8.477 -19.234 -17.094 1 91.62 111 ASP B O 1
ATOM 2141 N N . PHE B 1 112 ? -8.289 -17.844 -15.383 1 93.75 112 PHE B N 1
ATOM 2142 C CA . PHE B 1 112 ? -8.617 -18.891 -14.414 1 93.75 112 PHE B CA 1
ATOM 2143 C C . PHE B 1 112 ? -10.117 -18.938 -14.148 1 93.75 112 PHE B C 1
ATOM 2145 O O . PHE B 1 112 ? -10.75 -17.891 -13.977 1 93.75 112 PHE B O 1
ATOM 2152 N N . PRO B 1 113 ? -10.695 -20.109 -14.172 1 91.62 113 PRO B N 1
ATOM 2153 C CA . PRO B 1 113 ? -12.133 -20.219 -13.922 1 91.62 113 PRO B CA 1
ATOM 2154 C C . PRO B 1 113 ? -12.57 -19.531 -12.633 1 91.62 113 PRO B C 1
ATOM 2156 O O . PRO B 1 113 ? -13.625 -18.891 -12.602 1 91.62 113 PRO B O 1
ATOM 2159 N N . LEU B 1 114 ? -11.773 -19.703 -11.562 1 92.19 114 LEU B N 1
ATOM 2160 C CA . LEU B 1 114 ? -12.055 -19.047 -10.289 1 92.19 114 LEU B CA 1
ATOM 2161 C C . LEU B 1 114 ? -10.781 -18.453 -9.695 1 92.19 114 LEU B C 1
ATOM 2163 O O . LEU B 1 114 ? -9.742 -19.125 -9.641 1 92.19 114 LEU B O 1
ATOM 2167 N N . THR B 1 115 ? -10.875 -17.203 -9.375 1 93.81 115 THR B N 1
ATOM 2168 C CA . THR B 1 115 ? -9.766 -16.531 -8.711 1 93.81 115 THR B CA 1
ATOM 2169 C C . THR B 1 115 ? -10.258 -15.719 -7.52 1 93.81 115 THR B C 1
ATOM 2171 O O . THR B 1 115 ? -11.352 -15.148 -7.566 1 93.81 115 THR B O 1
ATOM 2174 N N . ALA B 1 116 ? -9.531 -15.734 -6.473 1 92.75 116 ALA B N 1
ATOM 2175 C CA . ALA B 1 116 ? -9.781 -14.867 -5.328 1 92.75 116 ALA B CA 1
ATOM 2176 C C . ALA B 1 116 ? -8.5 -14.164 -4.883 1 92.75 116 ALA B C 1
ATOM 2178 O O . ALA B 1 116 ? -7.43 -14.773 -4.859 1 92.75 116 ALA B O 1
ATOM 2179 N N . PHE B 1 117 ? -8.602 -12.891 -4.637 1 91.94 117 PHE B N 1
ATOM 2180 C CA . PHE B 1 117 ? -7.488 -12.102 -4.121 1 91.94 117 PHE B CA 1
ATOM 2181 C C . PHE B 1 117 ? -7.641 -11.867 -2.623 1 91.94 117 PHE B C 1
ATOM 2183 O O . PHE B 1 117 ? -8.688 -11.398 -2.166 1 91.94 117 PHE B O 1
ATOM 2190 N N . GLU B 1 118 ? -6.609 -12.133 -1.886 1 89.5 118 GLU B N 1
ATOM 2191 C CA . GLU B 1 118 ? -6.633 -11.992 -0.433 1 89.5 118 GLU B CA 1
ATOM 2192 C C . GLU B 1 118 ? -5.387 -11.273 0.07 1 89.5 118 GLU B C 1
ATOM 2194 O O . GLU B 1 118 ? -4.285 -11.492 -0.444 1 89.5 118 GLU B O 1
ATOM 2199 N N . HIS B 1 119 ? -5.594 -10.406 1.029 1 86.81 119 HIS B N 1
ATOM 2200 C CA . HIS B 1 119 ? -4.473 -9.766 1.711 1 86.81 119 HIS B CA 1
ATOM 2201 C C . HIS B 1 119 ? -3.918 -10.664 2.812 1 86.81 119 HIS B C 1
ATOM 2203 O O . HIS B 1 119 ? -4.68 -11.305 3.537 1 86.81 119 HIS B O 1
ATOM 2209 N N . CYS B 1 120 ? -2.617 -10.703 2.855 1 82.94 120 CYS B N 1
ATOM 2210 C CA . CYS B 1 120 ? -2.002 -11.484 3.926 1 82.94 120 CYS B CA 1
ATOM 2211 C C . CYS B 1 120 ? -0.987 -10.648 4.695 1 82.94 120 CYS B C 1
ATOM 2213 O O . CYS B 1 120 ? -0.525 -9.617 4.199 1 82.94 120 CYS B O 1
ATOM 2215 N N . ASN B 1 121 ? -0.681 -11.07 5.926 1 76 121 ASN B N 1
ATOM 2216 C CA . ASN B 1 121 ? 0.329 -10.391 6.734 1 76 121 ASN B CA 1
ATOM 2217 C C . ASN B 1 121 ? 1.724 -10.953 6.473 1 76 121 ASN B C 1
ATOM 2219 O O . ASN B 1 121 ? 1.876 -11.93 5.734 1 76 121 ASN B O 1
ATOM 2223 N N . GLY B 1 122 ? 2.701 -10.305 7.051 1 75.5 122 GLY B N 1
ATOM 2224 C CA . GLY B 1 122 ? 4.086 -10.703 6.852 1 75.5 122 GLY B CA 1
ATOM 2225 C C . GLY B 1 122 ? 4.359 -12.133 7.27 1 75.5 122 GLY B C 1
ATOM 2226 O O . GLY B 1 122 ? 5.113 -12.852 6.602 1 75.5 122 GLY B O 1
ATOM 2227 N N . GLU B 1 123 ? 3.699 -12.594 8.211 1 73.69 123 GLU B N 1
ATOM 2228 C CA . GLU B 1 123 ? 3.951 -13.945 8.703 1 73.69 123 GLU B CA 1
ATOM 2229 C C . GLU B 1 123 ? 3.412 -14.992 7.734 1 73.69 123 GLU B C 1
ATOM 2231 O O . GLU B 1 123 ? 4.023 -16.047 7.551 1 73.69 123 GLU B O 1
ATOM 2236 N N . ALA B 1 124 ? 2.357 -14.75 7.156 1 82.69 124 ALA B N 1
ATOM 2237 C CA . ALA B 1 124 ? 1.698 -15.688 6.25 1 82.69 124 ALA B CA 1
ATOM 2238 C C . ALA B 1 124 ? 2.379 -15.695 4.883 1 82.69 124 ALA B C 1
ATOM 2240 O O . ALA B 1 124 ? 2.078 -16.547 4.039 1 82.69 124 ALA B O 1
ATOM 2241 N N . ASN B 1 125 ? 3.361 -14.898 4.715 1 91.19 125 ASN B N 1
ATOM 2242 C CA . ASN B 1 125 ? 3.957 -14.742 3.393 1 91.19 125 ASN B CA 1
ATOM 2243 C C . ASN B 1 125 ? 5.461 -15 3.418 1 91.19 125 ASN B C 1
ATOM 2245 O O . ASN B 1 125 ? 6.188 -14.555 2.527 1 91.19 125 ASN B O 1
ATOM 2249 N N . LYS B 1 126 ? 5.961 -15.711 4.363 1 91.56 126 LYS B N 1
ATOM 2250 C CA . LYS B 1 126 ? 7.391 -15.859 4.625 1 91.56 126 LYS B CA 1
ATOM 2251 C C . LYS B 1 126 ? 8.086 -16.578 3.469 1 91.56 126 LYS B C 1
ATOM 2253 O O . LYS B 1 126 ? 9.219 -16.234 3.109 1 91.56 126 LYS B O 1
ATOM 2258 N N . VAL B 1 127 ? 7.457 -17.609 2.98 1 94.56 127 VAL B N 1
ATOM 2259 C CA . VAL B 1 127 ? 8.078 -18.375 1.917 1 94.56 127 VAL B CA 1
ATOM 2260 C C . VAL B 1 127 ? 8.32 -17.5 0.7 1 94.56 127 VAL B C 1
ATOM 2262 O O . VAL B 1 127 ? 9.438 -17.438 0.172 1 94.56 127 VAL B O 1
ATOM 2265 N N . ALA B 1 128 ? 7.336 -16.797 0.229 1 95.38 128 ALA B N 1
ATOM 2266 C CA . ALA B 1 128 ? 7.484 -15.891 -0.909 1 95.38 128 ALA B CA 1
ATOM 2267 C C . ALA B 1 128 ? 8.508 -14.797 -0.61 1 95.38 128 ALA B C 1
ATOM 2269 O O . ALA B 1 128 ? 9.281 -14.406 -1.487 1 95.38 128 ALA B O 1
ATOM 2270 N N . HIS B 1 129 ? 8.5 -14.305 0.594 1 92.62 129 HIS B N 1
ATOM 2271 C CA . HIS B 1 129 ? 9.461 -13.297 1.029 1 92.62 129 HIS B CA 1
ATOM 2272 C C . HIS B 1 129 ? 10.891 -13.812 0.893 1 92.62 129 HIS B C 1
ATOM 2274 O O . HIS B 1 129 ? 11.766 -13.094 0.398 1 92.62 129 HIS B O 1
ATOM 2280 N N . GLU B 1 130 ? 11.094 -14.992 1.381 1 93.69 130 GLU B N 1
ATOM 2281 C CA . GLU B 1 130 ? 12.43 -15.578 1.307 1 93.69 130 GLU B CA 1
ATOM 2282 C C . GLU B 1 130 ? 12.852 -15.789 -0.142 1 93.69 130 GLU B C 1
ATOM 2284 O O . GLU B 1 130 ? 14.016 -15.586 -0.489 1 93.69 130 GLU B O 1
ATOM 2289 N N . LEU B 1 131 ? 11.93 -16.234 -0.945 1 95.38 131 LEU B N 1
ATOM 2290 C CA . LEU B 1 131 ? 12.234 -16.453 -2.355 1 95.38 131 LEU B CA 1
ATOM 2291 C C . LEU B 1 131 ? 12.68 -15.148 -3.02 1 95.38 131 LEU B C 1
ATOM 2293 O O . LEU B 1 131 ? 13.633 -15.141 -3.797 1 95.38 131 LEU B O 1
ATOM 2297 N N . ALA B 1 132 ? 11.992 -14.078 -2.787 1 93.56 132 ALA B N 1
ATOM 2298 C CA . ALA B 1 132 ? 12.383 -12.773 -3.316 1 93.56 132 ALA B CA 1
ATOM 2299 C C . ALA B 1 132 ? 13.758 -12.352 -2.799 1 93.56 132 ALA B C 1
ATOM 2301 O O . ALA B 1 132 ? 14.578 -11.828 -3.555 1 93.56 132 ALA B O 1
ATOM 2302 N N . ARG B 1 133 ? 13.984 -12.602 -1.575 1 91.31 133 ARG B N 1
ATOM 2303 C CA . ARG B 1 133 ? 15.242 -12.227 -0.935 1 91.31 133 ARG B CA 1
ATOM 2304 C C . ARG B 1 133 ? 16.422 -12.984 -1.546 1 91.31 133 ARG B C 1
ATOM 2306 O O . ARG B 1 133 ? 17.516 -12.438 -1.682 1 91.31 133 ARG B O 1
ATOM 2313 N N . LEU B 1 134 ? 16.219 -14.227 -1.908 1 93.44 134 LEU B N 1
ATOM 2314 C CA . LEU B 1 134 ? 17.266 -15.078 -2.465 1 93.44 134 LEU B CA 1
ATOM 2315 C C . LEU B 1 134 ? 17.812 -14.492 -3.76 1 93.44 134 LEU B C 1
ATOM 2317 O O . LEU B 1 134 ? 18.969 -14.727 -4.113 1 93.44 134 LEU B O 1
ATOM 2321 N N . VAL B 1 135 ? 16.969 -13.727 -4.395 1 92.75 135 VAL B N 1
ATOM 2322 C CA . VAL B 1 135 ? 17.391 -13.094 -5.641 1 92.75 135 VAL B CA 1
ATOM 2323 C C . VAL B 1 135 ? 18.578 -12.18 -5.375 1 92.75 135 VAL B C 1
ATOM 2325 O O . VAL B 1 135 ? 19.5 -12.086 -6.199 1 92.75 135 VAL B O 1
ATOM 2328 N N . LYS B 1 136 ? 18.594 -11.508 -4.281 1 87.19 136 LYS B N 1
ATOM 2329 C CA . LYS B 1 136 ? 19.688 -10.609 -3.908 1 87.19 136 LYS B CA 1
ATOM 2330 C C . LYS B 1 136 ? 21.016 -11.359 -3.836 1 87.19 136 LYS B C 1
ATOM 2332 O O . LYS B 1 136 ? 22.078 -10.758 -4.008 1 87.19 136 LYS B O 1
ATOM 2337 N N . PHE B 1 137 ? 20.922 -12.633 -3.641 1 86.31 137 PHE B N 1
ATOM 2338 C CA . PHE B 1 137 ? 22.125 -13.461 -3.518 1 86.31 137 PHE B CA 1
ATOM 2339 C C . PHE B 1 137 ? 22.375 -14.242 -4.801 1 86.31 137 PHE B C 1
ATOM 2341 O O . PHE B 1 137 ? 23.016 -15.297 -4.777 1 86.31 137 PHE B O 1
ATOM 2348 N N . SER B 1 138 ? 21.75 -13.734 -5.797 1 84.81 138 SER B N 1
ATOM 2349 C CA . SER B 1 138 ? 21.938 -14.273 -7.141 1 84.81 138 SER B CA 1
ATOM 2350 C C . SER B 1 138 ? 21.422 -15.703 -7.246 1 84.81 138 SER B C 1
ATOM 2352 O O . SER B 1 138 ? 22 -16.531 -7.969 1 84.81 138 SER B O 1
ATOM 2354 N N . VAL B 1 139 ? 20.578 -15.977 -6.434 1 81.94 139 VAL B N 1
ATOM 2355 C CA . VAL B 1 139 ? 19.859 -17.234 -6.57 1 81.94 139 VAL B CA 1
ATOM 2356 C C . VAL B 1 139 ? 18.531 -17 -7.273 1 81.94 139 VAL B C 1
ATOM 2358 O O . VAL B 1 139 ? 17.547 -16.609 -6.641 1 81.94 139 VAL B O 1
ATOM 2361 N N . THR B 1 140 ? 18.625 -17.156 -8.57 1 89.81 140 THR B N 1
ATOM 2362 C CA . THR B 1 140 ? 17.422 -16.938 -9.359 1 89.81 140 THR B CA 1
ATOM 2363 C C . THR B 1 140 ? 17.031 -18.219 -10.094 1 89.81 140 THR B C 1
ATOM 2365 O O . THR B 1 140 ? 17.875 -18.891 -10.695 1 89.81 140 THR B O 1
ATOM 2368 N N . ARG B 1 141 ? 15.805 -18.562 -9.789 1 86.56 141 ARG B N 1
ATOM 2369 C CA . ARG B 1 141 ? 15.188 -19.688 -10.492 1 86.56 141 ARG B CA 1
ATOM 2370 C C . ARG B 1 141 ? 13.773 -19.312 -10.953 1 86.56 141 ARG B C 1
ATOM 2372 O O . ARG B 1 141 ? 12.844 -19.281 -10.148 1 86.56 141 ARG B O 1
ATOM 2379 N N . ASP B 1 142 ? 13.57 -19.062 -12.258 1 88.56 142 ASP B N 1
ATOM 2380 C CA . ASP B 1 142 ? 12.289 -18.641 -12.812 1 88.56 142 ASP B CA 1
ATOM 2381 C C . ASP B 1 142 ? 11.172 -19.594 -12.359 1 88.56 142 ASP B C 1
ATOM 2383 O O . ASP B 1 142 ? 10.062 -19.156 -12.07 1 88.56 142 ASP B O 1
ATOM 2387 N N . CYS B 1 143 ? 11.578 -20.891 -12.273 1 93.44 143 CYS B N 1
ATOM 2388 C CA . CYS B 1 143 ? 10.594 -21.891 -11.906 1 93.44 143 CYS B CA 1
ATOM 2389 C C . CYS B 1 143 ? 11.273 -23.172 -11.414 1 93.44 143 CYS B C 1
ATOM 2391 O O . CYS B 1 143 ? 12.242 -23.625 -12.016 1 93.44 143 CYS B O 1
ATOM 2393 N N . PHE B 1 144 ? 10.781 -23.672 -10.281 1 94.44 144 PHE B N 1
ATOM 2394 C CA . PHE B 1 144 ? 11.289 -24.938 -9.766 1 94.44 144 PHE B CA 1
ATOM 2395 C C . PHE B 1 144 ? 10.188 -25.719 -9.062 1 94.44 144 PHE B C 1
ATOM 2397 O O . PHE B 1 144 ? 9.344 -25.141 -8.375 1 94.44 144 PHE B O 1
ATOM 2404 N N . GLU B 1 145 ? 10.164 -27.031 -9.227 1 94.81 145 GLU B N 1
ATOM 2405 C CA . GLU B 1 145 ? 9.102 -27.875 -8.703 1 94.81 145 GLU B CA 1
ATOM 2406 C C . GLU B 1 145 ? 9.516 -28.547 -7.391 1 94.81 145 GLU B C 1
ATOM 2408 O O . GLU B 1 145 ? 8.68 -29.125 -6.695 1 94.81 145 GLU B O 1
ATOM 2413 N N . GLU B 1 146 ? 10.805 -28.438 -7.113 1 93.81 146 GLU B N 1
ATOM 2414 C CA . GLU B 1 146 ? 11.312 -28.891 -5.82 1 93.81 146 GLU B CA 1
ATOM 2415 C C . GLU B 1 146 ? 11.766 -27.703 -4.969 1 93.81 146 GLU B C 1
ATOM 2417 O O . GLU B 1 146 ? 12.484 -26.828 -5.449 1 93.81 146 GLU B O 1
ATOM 2422 N N . PRO B 1 147 ? 11.352 -27.797 -3.742 1 94.06 147 PRO B N 1
ATOM 2423 C CA . PRO B 1 147 ? 11.68 -26.641 -2.904 1 94.06 147 PRO B CA 1
ATOM 2424 C C . PRO B 1 147 ? 13.188 -26.469 -2.713 1 94.06 147 PRO B C 1
ATOM 2426 O O . PRO B 1 147 ? 13.914 -27.453 -2.584 1 94.06 147 PRO B O 1
ATOM 2429 N N . LEU B 1 148 ? 13.562 -25.219 -2.787 1 92.5 148 LEU B N 1
ATOM 2430 C CA . LEU B 1 148 ? 14.93 -24.875 -2.408 1 92.5 148 LEU B CA 1
ATOM 2431 C C . LEU B 1 148 ? 15.148 -25.109 -0.919 1 92.5 148 LEU B C 1
ATOM 2433 O O . LEU B 1 148 ? 14.25 -24.891 -0.108 1 92.5 148 LEU B O 1
ATOM 2437 N N . VAL B 1 149 ? 16.234 -25.5 -0.582 1 91.31 149 VAL B N 1
ATOM 2438 C CA . VAL B 1 149 ? 16.562 -25.812 0.803 1 91.31 149 VAL B CA 1
ATOM 2439 C C . VAL B 1 149 ? 16.297 -24.609 1.693 1 91.31 149 VAL B C 1
ATOM 2441 O O . VAL B 1 149 ? 15.82 -24.75 2.824 1 91.31 149 VAL B O 1
ATOM 2444 N N . LYS B 1 150 ? 16.484 -23.438 1.228 1 92.12 150 LYS B N 1
ATOM 2445 C CA . LYS B 1 150 ? 16.438 -22.188 1.996 1 92.12 150 LYS B CA 1
ATOM 2446 C C . LYS B 1 150 ? 15 -21.859 2.395 1 92.12 150 LYS B C 1
ATOM 2448 O O . LYS B 1 150 ? 14.773 -21.062 3.307 1 92.12 150 LYS B O 1
ATOM 2453 N N . ILE B 1 151 ? 14.023 -22.531 1.74 1 93.5 151 ILE B N 1
ATOM 2454 C CA . ILE B 1 151 ? 12.648 -22.172 2.07 1 93.5 151 ILE B CA 1
ATOM 2455 C C . ILE B 1 151 ? 11.969 -23.328 2.799 1 93.5 151 ILE B C 1
ATOM 2457 O O . ILE B 1 151 ? 10.836 -23.203 3.27 1 93.5 151 ILE B O 1
ATOM 2461 N N . VAL B 1 152 ? 12.617 -24.438 2.955 1 93.12 152 VAL B N 1
ATOM 2462 C CA . VAL B 1 152 ? 12.031 -25.656 3.512 1 93.12 152 VAL B CA 1
ATOM 2463 C C . VAL B 1 152 ? 11.633 -25.422 4.965 1 93.12 152 VAL B C 1
ATOM 2465 O O . VAL B 1 152 ? 10.586 -25.891 5.41 1 93.12 152 VAL B O 1
ATOM 2468 N N . THR B 1 153 ? 12.477 -24.719 5.668 1 92.12 153 THR B N 1
ATOM 2469 C CA . THR B 1 153 ? 12.188 -24.453 7.074 1 92.12 153 THR B CA 1
ATOM 2470 C C . THR B 1 153 ? 10.875 -23.688 7.219 1 92.12 153 THR B C 1
ATOM 2472 O O . THR B 1 153 ? 10.102 -23.938 8.148 1 92.12 153 THR B O 1
ATOM 2475 N N . PHE B 1 154 ? 10.617 -22.812 6.352 1 91.81 154 PHE B N 1
ATOM 2476 C CA . PHE B 1 154 ? 9.398 -22.016 6.406 1 91.81 154 PHE B CA 1
ATOM 2477 C C . PHE B 1 154 ? 8.188 -22.844 6.012 1 91.81 154 PHE B C 1
ATOM 2479 O O . PHE B 1 154 ? 7.094 -22.656 6.551 1 91.81 154 PHE B O 1
ATOM 2486 N N . LEU B 1 155 ? 8.414 -23.75 5.07 1 92.31 155 LEU B N 1
ATOM 2487 C CA . LEU B 1 155 ? 7.344 -24.656 4.66 1 92.31 155 LEU B CA 1
ATOM 2488 C C . LEU B 1 155 ? 6.918 -25.562 5.816 1 92.31 155 LEU B C 1
ATOM 2490 O O . LEU B 1 155 ? 5.727 -25.797 6.027 1 92.31 155 LEU B O 1
ATOM 2494 N N . ILE B 1 156 ? 7.852 -25.984 6.562 1 89.38 156 ILE B N 1
ATOM 2495 C CA . ILE B 1 156 ? 7.602 -26.844 7.703 1 89.38 156 ILE B CA 1
ATOM 2496 C C . ILE B 1 156 ? 6.867 -26.078 8.797 1 89.38 156 ILE B C 1
ATOM 2498 O O . ILE B 1 156 ? 5.93 -26.578 9.414 1 89.38 156 ILE B O 1
ATOM 2502 N N . ASP B 1 157 ? 7.301 -24.828 9.031 1 87.31 157 ASP B N 1
ATOM 2503 C CA . ASP B 1 157 ? 6.691 -23.969 10.047 1 87.31 157 ASP B CA 1
ATOM 2504 C C . ASP B 1 157 ? 5.211 -23.75 9.75 1 87.31 157 ASP B C 1
ATOM 2506 O O . ASP B 1 157 ? 4.402 -23.594 10.672 1 87.31 157 ASP B O 1
ATOM 2510 N N . ASP B 1 158 ? 4.871 -23.609 8.539 1 86.44 158 ASP B N 1
ATOM 2511 C CA . ASP B 1 158 ? 3.492 -23.359 8.133 1 86.44 158 ASP B CA 1
ATOM 2512 C C . ASP B 1 158 ? 2.6 -24.562 8.43 1 86.44 158 ASP B C 1
ATOM 2514 O O . ASP B 1 158 ? 1.376 -24.438 8.508 1 86.44 158 ASP B O 1
ATOM 2518 N N . VAL B 1 159 ? 3.1 -25.734 8.492 1 77.06 159 VAL B N 1
ATOM 2519 C CA . VAL B 1 159 ? 2.35 -26.953 8.781 1 77.06 159 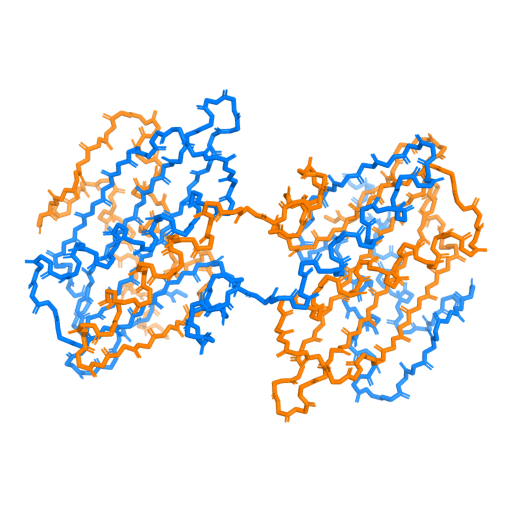VAL B CA 1
ATOM 2520 C C . VAL B 1 159 ? 2.195 -27.109 10.297 1 77.06 159 VAL B C 1
ATOM 2522 O O . VAL B 1 159 ? 1.192 -27.656 10.766 1 77.06 159 VAL B O 1
ATOM 2525 N N . THR B 1 160 ? 3.176 -26.703 11.008 1 63.34 160 THR B N 1
ATOM 2526 C CA . THR B 1 160 ? 3.17 -26.922 12.453 1 63.34 160 THR B CA 1
ATOM 2527 C C . THR B 1 160 ? 2.193 -25.969 13.141 1 63.34 160 THR B C 1
ATOM 2529 O O . THR B 1 160 ? 1.751 -26.234 14.258 1 63.34 160 THR B O 1
ATOM 2532 N N . VAL B 1 161 ? 2.014 -24.781 12.758 1 51.19 161 VAL B N 1
ATOM 2533 C CA . VAL B 1 161 ? 1.183 -23.828 13.484 1 51.19 161 VAL B CA 1
ATOM 2534 C C . VAL B 1 161 ? -0.258 -24.328 13.531 1 51.19 161 VAL B C 1
ATOM 2536 O O . VAL B 1 161 ? -1.096 -23.766 14.234 1 51.19 161 VAL B O 1
ATOM 2539 N N . ILE B 1 162 ? -0.91 -25.047 12.695 1 43.12 162 ILE B N 1
ATOM 2540 C CA . ILE B 1 162 ? -2.275 -25.547 12.844 1 43.12 162 ILE B CA 1
ATOM 2541 C C . ILE B 1 162 ? -2.408 -26.312 14.148 1 43.12 162 ILE B C 1
ATOM 2543 O O . ILE B 1 162 ? -3.52 -26.531 14.641 1 43.12 162 ILE B O 1
ATOM 2547 N N . SER B 1 163 ? -1.431 -27.047 14.555 1 35.38 163 SER B N 1
ATOM 2548 C CA . SER B 1 163 ? -1.805 -28.062 15.539 1 35.38 163 SER B CA 1
ATOM 2549 C C . SER B 1 163 ? -2.176 -27.422 16.875 1 35.38 163 SER B C 1
ATOM 2551 O O . SER B 1 163 ? -2.551 -28.125 17.812 1 35.38 163 SER B O 1
ATOM 2553 N N . ASN B 1 164 ? -1.724 -26.141 17.172 1 30.08 164 ASN B N 1
ATOM 2554 C CA . ASN B 1 164 ? -2.266 -25.922 18.5 1 30.08 164 ASN B CA 1
ATOM 2555 C C . ASN B 1 164 ? -3.668 -25.312 18.453 1 30.08 164 ASN B C 1
ATOM 2557 O O . ASN B 1 164 ? -3.922 -24.391 17.672 1 30.08 164 ASN B O 1
#

Solvent-accessible surface area (backbone atoms only — not comparable to full-atom values): 16891 Å² total; per-residue (Å²): 107,49,73,67,39,60,86,84,21,33,28,35,35,36,25,61,44,75,39,80,90,72,33,28,23,22,20,8,20,34,32,27,31,46,83,66,40,76,54,37,35,24,17,35,77,40,74,77,36,92,41,70,65,30,32,53,50,47,26,52,37,53,38,52,50,53,40,53,73,69,63,58,49,31,38,37,38,33,32,72,41,62,67,60,44,51,26,49,75,49,70,18,48,68,58,66,68,27,44,58,49,30,46,51,37,39,54,56,49,64,71,27,87,40,68,44,76,42,78,43,55,73,67,42,40,47,54,15,42,50,37,12,54,35,30,81,71,71,47,63,42,78,65,39,66,65,83,54,75,89,42,45,64,51,57,52,51,43,63,56,64,68,75,112,106,47,73,68,39,60,86,83,22,32,27,36,33,36,24,61,45,75,39,80,89,73,32,27,22,21,20,8,23,34,34,28,32,46,84,66,41,76,54,38,35,25,17,36,76,41,74,76,35,90,42,69,66,31,33,52,51,47,27,52,39,53,38,51,49,52,40,54,73,70,62,59,49,33,38,36,38,35,33,73,41,63,67,59,44,51,25,50,74,48,68,19,47,68,56,67,68,27,46,57,50,30,45,50,36,37,55,56,49,64,71,28,87,40,67,46,76,41,77,44,54,74,67,42,39,46,52,15,44,50,36,12,53,36,29,80,71,71,46,63,42,77,65,39,66,62,85,53,76,89,44,46,65,52,56,52,51,43,62,56,63,69,75,111

Foldseek 3Di:
DDAADPALEKEKEKDWDADPVQRKIKIKIWIAHNVRDTDDIDIDIDHDHVDDVSSQVVNVVVRVVVCVVSPGDHYHYDYPDPQNVVCVVVVVDDDPVVVVVVVVVVVVQVVDPDDDDDDDDPLVCVLVVVLVVCVVVVDDDPDDPDDDPSRVVSVVVVVPVVPD/DDAADPALEKEKEKDWDADPVQRKIKIKIWIAHNVRDTDDIDIDIDHDHVDDVSSQVVNVVVRVVVCVVSPGDHYHYDYPDPQNVVCVVVVVDDDPVVVVVVVVVVVVQVVDPDDDDDDDDPLVCVLVVVLVVVVVVVDDDPDDPDDDPSRVVSVVVVVPVVPD

InterPro domains:
  IPR002156 Ribonuclease H domain [PF13456] (13-133)
  IPR012337 Ribonuclease H-like superfamily [SSF53098] (7-133)
  IPR036397 Ribonuclease H superfamily [G3DSA:3.30.420.10] (10-138)
  IPR044730 Ribonuclease H-like domain, plant type [cd06222] (12-133)
  IPR052929 RNase H-like EbsB-related [PTHR47074] (2-152)

Organism: Aegilops tauschii subsp. strangulata (NCBI:txid200361)

Sequence (328 aa):
GWSRPPMGFVKLNVDSSFDHDLLRGMVGAVLRDDKRRFIVGGNCNIDWCADVLTAEVLVLRFGLLLAQRMGCNRLVINFDNMEVINTMKNEGQLAGAAVAVFDDCYFLACDFPLTAFEHCNGEANKVAHELARLVKFSVTRDCFEEPLVKIVTFLIDDVTVISNGWSRPPMGFVKLNVDSSFDHDLLRGMVGAVLRDDKRRFIVGGNCNIDWCADVLTAEVLVLRFGLLLAQRMGCNRLVINFDNMEVINTMKNEGQLAGAAVAVFDDCYFLACDFPLTAFEHCNGEANKVAHELARLVKFSVTRDCFEEPLVKIVTFLIDDVTVISN